Protein AF-A0A671Z2L4-F1 (afdb_monomer)

Secondary structure (DSSP, 8-state):
---------TTSSSSS----------------------------------PPP-PPPTTSHHHHHHHHHHHHHHHHHHHHSSTTS-----TTTTTTTTHHHHHHHHHSSPPTT--TT----SSHHHHHHHHHHHHHHHHHHHHHTT---TT--GGGGS-HHHHHHHHHHHHHHHHHH---S-STTTTTTS-HHHHHHHHHHHHHHHHHHHHHHHHHTSS-----S-------PPPSS----HHHHHHHHHHHHHHHHHHHHHHTS-TT-TT-SPPP-----SSGGGTTSHHHHHHHHHH-TTHHHHTGGGS-SS--SHHHHHHHHHHHHHHHHHTT--SS-B------SSS------B-

Structure (mmCIF, N/CA/C/O backbone):
data_AF-A0A671Z2L4-F1
#
_entry.id   AF-A0A671Z2L4-F1
#
loop_
_atom_site.group_PDB
_atom_site.id
_atom_site.type_symbol
_atom_site.label_atom_id
_atom_site.label_alt_id
_atom_site.label_comp_id
_atom_site.label_asym_id
_atom_site.label_entity_id
_atom_site.label_seq_id
_atom_site.pdbx_PDB_ins_code
_atom_site.Cartn_x
_atom_site.Cartn_y
_atom_site.Cartn_z
_atom_site.occupancy
_atom_site.B_iso_or_equiv
_atom_site.auth_seq_id
_atom_site.auth_comp_id
_atom_site.auth_asym_id
_atom_site.auth_atom_id
_atom_site.pdbx_PDB_model_num
ATOM 1 N N . MET A 1 1 ? 68.513 -7.793 0.081 1.00 31.33 1 MET A N 1
ATOM 2 C CA . MET A 1 1 ? 68.216 -6.345 0.095 1.00 31.33 1 MET A CA 1
ATOM 3 C C . MET A 1 1 ? 67.428 -6.060 -1.171 1.00 31.33 1 MET A C 1
ATOM 5 O O . MET A 1 1 ? 68.006 -6.210 -2.232 1.00 31.33 1 MET A O 1
ATOM 9 N N . SER A 1 2 ? 66.136 -5.767 -1.190 1.00 30.59 2 SER A N 1
ATOM 10 C CA . SER A 1 2 ? 65.113 -5.618 -0.155 1.00 30.59 2 SER A CA 1
ATOM 11 C C . SER A 1 2 ? 63.755 -5.794 -0.850 1.00 30.59 2 SER A C 1
ATOM 13 O O . SER A 1 2 ? 63.627 -5.443 -2.023 1.00 30.59 2 SER A O 1
ATOM 15 N N . ASP A 1 3 ? 62.787 -6.346 -0.124 1.00 28.98 3 ASP A N 1
ATOM 16 C CA . ASP A 1 3 ? 61.378 -6.487 -0.498 1.00 28.98 3 ASP A CA 1
ATOM 17 C C . ASP A 1 3 ? 60.675 -5.151 -0.773 1.00 28.98 3 ASP A C 1
ATOM 19 O O . ASP A 1 3 ? 61.044 -4.129 -0.195 1.00 28.98 3 ASP A O 1
ATOM 23 N N . CYS A 1 4 ? 59.592 -5.207 -1.561 1.00 27.16 4 CYS A N 1
ATOM 24 C CA . CYS A 1 4 ? 58.337 -4.506 -1.260 1.00 27.16 4 CYS A CA 1
ATOM 25 C C . CYS A 1 4 ? 57.154 -5.103 -2.051 1.00 27.16 4 CYS A C 1
ATOM 27 O O . CYS A 1 4 ? 57.130 -5.104 -3.280 1.00 27.16 4 CYS A O 1
ATOM 29 N N . HIS A 1 5 ? 56.170 -5.592 -1.293 1.00 28.03 5 HIS A N 1
ATOM 30 C CA . HIS A 1 5 ? 54.834 -6.039 -1.689 1.00 28.03 5 HIS A CA 1
ATOM 31 C C . HIS A 1 5 ? 53.880 -4.877 -2.028 1.00 28.03 5 HIS A C 1
ATOM 33 O O . HIS A 1 5 ? 53.894 -3.853 -1.351 1.00 28.03 5 HIS A O 1
ATOM 39 N N . LEU A 1 6 ? 52.957 -5.116 -2.968 1.00 31.84 6 LEU A N 1
ATOM 40 C CA . LEU A 1 6 ? 51.579 -4.588 -3.030 1.00 31.84 6 LEU A CA 1
ATOM 41 C C . LEU A 1 6 ? 50.857 -5.423 -4.111 1.00 31.84 6 LEU A C 1
ATOM 43 O O . LEU A 1 6 ? 51.401 -5.579 -5.195 1.00 31.84 6 LEU A O 1
ATOM 47 N N . GLY A 1 7 ? 49.693 -6.044 -3.968 1.00 28.06 7 GLY A N 1
ATOM 48 C CA . GLY A 1 7 ? 48.635 -6.043 -2.966 1.00 28.06 7 GLY A CA 1
ATOM 49 C C . GLY A 1 7 ? 47.389 -6.512 -3.728 1.00 28.06 7 GLY A C 1
ATOM 50 O O . GLY A 1 7 ? 46.796 -5.732 -4.464 1.00 28.06 7 GLY A O 1
ATOM 51 N N . ALA A 1 8 ? 47.084 -7.810 -3.652 1.00 28.00 8 ALA A N 1
ATOM 52 C CA . ALA A 1 8 ? 45.989 -8.452 -4.376 1.00 28.00 8 ALA A CA 1
ATOM 53 C C . ALA A 1 8 ? 44.625 -7.955 -3.865 1.00 28.00 8 ALA A C 1
ATOM 55 O O . ALA A 1 8 ? 44.362 -7.952 -2.662 1.00 28.00 8 ALA A O 1
ATOM 56 N N . THR A 1 9 ? 43.764 -7.519 -4.780 1.00 32.69 9 THR A N 1
ATOM 57 C CA . THR A 1 9 ? 42.420 -7.001 -4.506 1.00 32.69 9 THR A CA 1
ATOM 58 C C . THR A 1 9 ? 41.431 -8.138 -4.231 1.00 32.69 9 THR A C 1
ATOM 60 O O . THR A 1 9 ? 41.331 -9.108 -4.978 1.00 32.69 9 THR A O 1
ATOM 63 N N . ALA A 1 10 ? 40.671 -7.993 -3.145 1.00 32.94 10 ALA A N 1
ATOM 64 C CA . ALA A 1 10 ? 39.743 -8.964 -2.563 1.00 32.94 10 ALA A CA 1
ATOM 65 C C . ALA A 1 10 ? 38.437 -9.180 -3.365 1.00 32.94 10 ALA A C 1
ATOM 67 O O . ALA A 1 10 ? 37.343 -9.047 -2.821 1.00 32.94 10 ALA A O 1
ATOM 68 N N . VAL A 1 11 ? 38.538 -9.518 -4.655 1.00 31.42 11 VAL A N 1
ATOM 69 C CA . VAL A 1 11 ? 37.375 -9.818 -5.522 1.00 31.42 11 VAL A CA 1
ATOM 70 C C . VAL A 1 11 ? 37.462 -11.206 -6.186 1.00 31.42 11 VAL A C 1
ATOM 72 O O . VAL A 1 11 ? 36.463 -11.703 -6.691 1.00 31.42 11 VAL A O 1
ATOM 75 N N . GLU A 1 12 ? 38.588 -11.922 -6.082 1.00 34.03 12 GLU A N 1
ATOM 76 C CA . GLU A 1 12 ? 38.729 -13.278 -6.655 1.00 34.03 12 GLU A CA 1
ATOM 77 C C . GLU A 1 12 ? 38.520 -14.441 -5.660 1.00 34.03 12 GLU A C 1
ATOM 79 O O . GLU A 1 12 ? 38.497 -15.601 -6.063 1.00 34.03 12 GLU A O 1
ATOM 84 N N . ALA A 1 13 ? 38.287 -14.177 -4.368 1.00 31.67 13 ALA A N 1
ATOM 85 C CA . ALA A 1 13 ? 38.241 -15.228 -3.337 1.00 31.67 13 ALA A CA 1
ATOM 86 C C . ALA A 1 13 ? 36.842 -15.802 -3.003 1.00 31.67 13 ALA A C 1
ATOM 88 O O . ALA A 1 13 ? 36.737 -16.638 -2.111 1.00 31.67 13 ALA A O 1
ATOM 89 N N . ILE A 1 14 ? 35.762 -15.405 -3.691 1.00 31.61 14 ILE A N 1
ATOM 90 C CA . ILE A 1 14 ? 34.392 -15.900 -3.391 1.00 31.61 14 ILE A CA 1
ATOM 91 C C . ILE A 1 14 ? 33.832 -16.833 -4.490 1.00 31.61 14 ILE A C 1
ATOM 93 O O . ILE A 1 14 ? 32.783 -17.446 -4.318 1.00 31.61 14 ILE A O 1
ATOM 97 N N . LEU A 1 15 ? 34.570 -17.068 -5.582 1.00 30.08 15 LEU A N 1
ATOM 98 C CA . LEU A 1 15 ? 34.121 -17.911 -6.706 1.00 30.08 15 LEU A CA 1
ATOM 99 C C . LEU A 1 15 ? 34.769 -19.309 -6.792 1.00 30.08 15 LEU A C 1
ATOM 101 O O . LEU A 1 15 ? 34.686 -19.948 -7.837 1.00 30.08 15 LEU A O 1
ATOM 105 N N . GLN A 1 16 ? 35.362 -19.836 -5.711 1.00 31.00 16 GLN A N 1
ATOM 106 C CA . GLN A 1 16 ? 35.949 -21.196 -5.706 1.00 31.00 16 GLN A CA 1
ATOM 107 C C . GLN A 1 16 ? 35.362 -22.196 -4.689 1.00 31.00 16 GLN A C 1
ATOM 109 O O . GLN A 1 16 ? 35.900 -23.290 -4.536 1.00 31.00 16 GLN A O 1
ATOM 114 N N . HIS A 1 17 ? 34.219 -21.911 -4.054 1.00 30.41 17 HIS A N 1
ATOM 115 C CA . HIS A 1 17 ? 33.599 -22.846 -3.095 1.00 30.41 17 HIS A CA 1
ATOM 116 C C . HIS A 1 17 ? 32.201 -23.359 -3.452 1.00 30.41 17 HIS A C 1
ATOM 118 O O . HIS A 1 17 ? 31.380 -23.583 -2.572 1.00 30.41 17 HIS A O 1
ATOM 124 N N . TYR A 1 18 ? 31.961 -23.674 -4.726 1.00 24.80 18 TYR A N 1
ATOM 125 C CA . TYR A 1 18 ? 30.878 -24.596 -5.088 1.00 24.80 18 TYR A CA 1
ATOM 126 C C . TYR A 1 18 ? 31.358 -25.604 -6.131 1.00 24.80 18 TYR A C 1
ATOM 128 O O . TYR A 1 18 ? 31.148 -25.455 -7.332 1.00 24.80 18 TYR A O 1
ATOM 136 N N . GLN A 1 19 ? 32.041 -26.643 -5.646 1.00 27.52 19 GLN A N 1
ATOM 137 C CA . GLN A 1 19 ? 32.229 -27.873 -6.404 1.00 27.52 19 GLN A CA 1
ATOM 138 C C . GLN A 1 19 ? 30.885 -28.605 -6.523 1.00 27.52 19 GLN A C 1
ATOM 140 O O . GLN A 1 19 ? 30.187 -28.856 -5.543 1.00 27.52 19 GLN A O 1
ATOM 145 N N . THR A 1 20 ? 30.552 -28.940 -7.763 1.00 29.97 20 THR A N 1
ATOM 146 C CA . THR A 1 20 ? 29.518 -29.884 -8.198 1.00 29.97 20 THR A CA 1
ATOM 147 C C . THR A 1 20 ? 29.627 -31.252 -7.516 1.00 29.97 20 THR A C 1
ATOM 149 O O . THR A 1 20 ? 30.739 -31.777 -7.430 1.00 29.97 20 THR A O 1
ATOM 152 N N . PRO A 1 21 ? 28.502 -31.933 -7.241 1.00 26.84 21 PRO A N 1
ATOM 153 C CA . PRO A 1 21 ? 28.466 -33.390 -7.262 1.00 26.84 21 PRO A CA 1
ATOM 154 C C . PRO A 1 21 ? 27.647 -33.905 -8.458 1.00 26.84 21 PRO A C 1
ATOM 156 O O . PRO A 1 21 ? 26.491 -33.534 -8.654 1.00 26.84 21 PRO A O 1
ATOM 159 N N . SER A 1 22 ? 28.267 -34.777 -9.255 1.00 26.50 22 SER A N 1
ATOM 160 C CA . SER A 1 22 ? 27.607 -35.656 -10.234 1.00 26.50 22 SER A CA 1
ATOM 161 C C . SER A 1 22 ? 27.234 -37.013 -9.587 1.00 26.50 22 SER A C 1
ATOM 163 O O . SER A 1 22 ? 27.642 -37.265 -8.453 1.00 26.50 22 SER A O 1
ATOM 165 N N . PRO A 1 23 ? 26.418 -37.861 -10.249 1.00 34.16 23 PRO A N 1
ATOM 166 C CA . PRO A 1 23 ? 25.414 -38.704 -9.593 1.00 34.16 23 PRO A CA 1
ATOM 167 C C . PRO A 1 23 ? 25.823 -40.171 -9.353 1.00 34.16 23 PRO A C 1
ATOM 169 O O . PRO A 1 23 ? 26.796 -40.657 -9.921 1.00 34.16 23 PRO A O 1
ATOM 172 N N . ALA A 1 24 ? 24.939 -40.861 -8.612 1.00 24.17 24 ALA A N 1
ATOM 173 C CA . ALA A 1 24 ? 24.612 -42.300 -8.614 1.00 24.17 24 ALA A CA 1
ATOM 174 C C . ALA A 1 24 ? 24.946 -43.084 -7.330 1.00 24.17 24 ALA A C 1
ATOM 176 O O . ALA A 1 24 ? 26.109 -43.295 -6.998 1.00 24.17 24 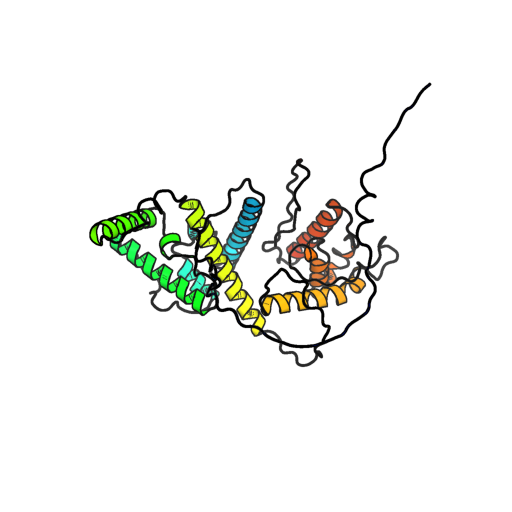ALA A O 1
ATOM 177 N N . SER A 1 25 ? 23.903 -43.622 -6.678 1.00 26.84 25 SER A N 1
ATOM 178 C CA . SER A 1 25 ? 23.610 -45.074 -6.564 1.00 26.84 25 SER A CA 1
ATOM 179 C C . SER A 1 25 ? 22.718 -45.361 -5.340 1.00 26.84 25 SER A C 1
ATOM 181 O O . SER A 1 25 ? 23.105 -45.080 -4.211 1.00 26.84 25 SER A O 1
ATOM 183 N N . GLY A 1 26 ? 21.532 -45.943 -5.550 1.00 22.02 26 GLY A N 1
ATOM 184 C CA . GLY A 1 26 ? 20.905 -46.845 -4.562 1.00 22.02 26 GLY A CA 1
ATOM 185 C C . GLY A 1 26 ? 21.264 -48.301 -4.909 1.00 22.02 26 GLY A C 1
ATOM 186 O O . GLY A 1 26 ? 22.108 -48.488 -5.788 1.00 22.02 26 GLY A O 1
ATOM 187 N N . PRO A 1 27 ? 20.587 -49.341 -4.377 1.00 38.06 27 PRO A N 1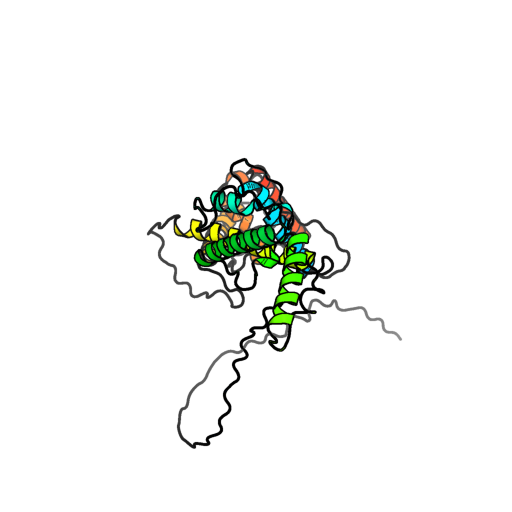
ATOM 188 C CA . PRO A 1 27 ? 19.664 -49.431 -3.231 1.00 38.06 27 PRO A CA 1
ATOM 189 C C . PRO A 1 27 ? 20.123 -50.506 -2.200 1.00 38.06 27 PRO A C 1
ATOM 191 O O . PRO A 1 27 ? 21.098 -51.195 -2.454 1.00 38.06 27 PRO A O 1
ATOM 194 N N . THR A 1 28 ? 19.404 -50.697 -1.078 1.00 24.84 28 THR A N 1
ATOM 195 C CA . THR A 1 28 ? 18.975 -52.028 -0.556 1.00 24.84 28 THR A CA 1
ATOM 196 C C . THR A 1 28 ? 18.184 -51.909 0.750 1.00 24.84 28 THR A C 1
ATOM 198 O O . THR A 1 28 ? 18.510 -51.137 1.645 1.00 24.84 28 THR A O 1
ATOM 201 N N . SER A 1 29 ? 17.139 -52.723 0.827 1.00 25.39 29 SER A N 1
ATOM 202 C CA . SER A 1 29 ? 16.155 -52.909 1.892 1.00 25.39 29 SER A CA 1
ATOM 203 C C . SER A 1 29 ? 16.461 -54.129 2.770 1.00 25.39 29 SER A C 1
ATOM 205 O O . SER A 1 29 ? 16.758 -55.175 2.201 1.00 25.39 29 SER A O 1
ATOM 207 N N . SER A 1 30 ? 16.232 -54.044 4.091 1.00 25.08 30 SER A N 1
ATOM 208 C CA . SER A 1 30 ? 15.600 -55.111 4.906 1.00 25.08 30 SER A CA 1
ATOM 209 C C . SER A 1 30 ? 15.395 -54.721 6.389 1.00 25.08 30 SER A C 1
ATOM 211 O O . SER A 1 30 ? 16.320 -54.271 7.055 1.00 25.08 30 SER A O 1
ATOM 213 N N . THR A 1 31 ? 14.157 -54.943 6.854 1.00 25.16 31 THR A N 1
ATOM 214 C CA . THR A 1 31 ? 13.607 -55.281 8.200 1.00 25.16 31 THR A CA 1
ATOM 215 C C . THR A 1 31 ? 14.583 -55.927 9.215 1.00 25.16 31 THR A C 1
ATOM 217 O O . THR A 1 31 ? 15.500 -56.604 8.779 1.00 25.16 31 THR A O 1
ATOM 220 N N . SER A 1 32 ? 14.470 -55.853 10.558 1.00 24.88 32 SER A N 1
ATOM 221 C CA . SER A 1 32 ? 13.314 -55.929 11.485 1.00 24.88 32 SER A CA 1
ATOM 222 C C . SER A 1 32 ? 13.686 -55.582 12.954 1.00 24.88 32 SER A C 1
ATOM 224 O O . SER A 1 32 ? 14.780 -55.913 13.397 1.00 24.88 32 SER A O 1
ATOM 226 N N . SER A 1 33 ? 12.697 -55.048 13.693 1.00 25.47 33 SER A N 1
ATOM 227 C CA . SER A 1 33 ? 12.362 -55.176 15.141 1.00 25.47 33 SER A CA 1
ATOM 228 C C . SER A 1 33 ? 13.408 -54.991 16.258 1.00 25.47 33 SER A C 1
ATOM 230 O O . SER A 1 33 ? 14.273 -55.843 16.422 1.00 25.47 33 SER A O 1
ATOM 232 N N . THR A 1 34 ? 13.144 -54.086 17.214 1.00 24.50 34 THR A N 1
ATOM 233 C CA . THR A 1 34 ? 12.660 -54.444 18.575 1.00 24.50 34 THR A CA 1
ATOM 234 C C . THR A 1 34 ? 12.075 -53.217 19.289 1.00 24.50 34 THR A C 1
ATOM 236 O O . THR A 1 34 ? 12.538 -52.097 19.101 1.00 24.50 34 THR A O 1
ATOM 239 N N . PHE A 1 35 ? 11.001 -53.446 20.042 1.00 25.44 35 PHE A N 1
ATOM 240 C CA . PHE A 1 35 ? 10.264 -52.469 20.837 1.00 25.44 35 PHE A CA 1
ATOM 241 C C . PHE A 1 35 ? 11.086 -51.993 22.037 1.00 25.44 35 PHE A C 1
ATOM 243 O O . PHE A 1 35 ? 11.590 -52.837 22.765 1.00 25.44 35 PHE A O 1
ATOM 250 N N . ASP A 1 36 ? 11.087 -50.686 22.303 1.00 25.42 36 ASP A N 1
ATOM 251 C CA . ASP A 1 36 ? 11.202 -50.165 23.666 1.00 25.42 36 ASP A CA 1
ATOM 252 C C . ASP A 1 36 ? 10.312 -48.927 23.829 1.00 25.42 36 ASP A C 1
ATOM 254 O O . ASP A 1 36 ? 10.425 -47.922 23.125 1.00 25.42 36 ASP A O 1
ATOM 258 N N . HIS A 1 37 ? 9.362 -49.051 24.752 1.00 29.84 37 HIS A N 1
ATOM 259 C CA . HIS A 1 37 ? 8.452 -48.003 25.181 1.00 29.84 37 HIS A CA 1
ATOM 260 C C . HIS A 1 37 ? 9.214 -46.993 26.039 1.00 29.84 37 HIS A C 1
ATOM 262 O O . HIS A 1 37 ? 9.571 -47.306 27.167 1.00 29.84 37 HIS A O 1
ATOM 268 N N . ASN A 1 38 ? 9.361 -45.757 25.564 1.00 28.31 38 ASN A N 1
ATOM 269 C CA . ASN A 1 38 ? 9.493 -44.604 26.448 1.00 28.31 38 ASN A CA 1
ATOM 270 C C . ASN A 1 38 ? 8.714 -43.422 25.866 1.00 28.31 38 ASN A C 1
ATOM 272 O O . ASN A 1 38 ? 9.046 -42.867 24.822 1.00 28.31 38 ASN A O 1
ATOM 276 N N . ASN A 1 39 ? 7.624 -43.087 26.558 1.00 34.25 39 ASN A N 1
ATOM 277 C CA . ASN A 1 39 ? 6.787 -41.921 26.316 1.00 34.25 39 ASN A CA 1
ATOM 278 C C . ASN A 1 39 ? 7.617 -40.640 26.459 1.00 34.25 39 ASN A C 1
ATOM 280 O O . ASN A 1 39 ? 7.877 -40.191 27.572 1.00 34.25 39 ASN A O 1
ATOM 284 N N . ILE A 1 40 ? 7.965 -40.019 25.336 1.00 29.14 40 ILE A N 1
ATOM 285 C CA . ILE A 1 40 ? 8.323 -38.603 25.276 1.00 29.14 40 ILE A CA 1
ATOM 286 C C . ILE A 1 40 ? 7.453 -38.001 24.180 1.00 29.14 40 ILE A C 1
ATOM 288 O O . ILE A 1 40 ? 7.720 -38.142 22.989 1.00 29.14 40 ILE A O 1
ATOM 292 N N . SER A 1 41 ? 6.349 -37.387 24.604 1.00 27.02 41 SER A N 1
ATOM 293 C CA . SER A 1 41 ? 5.522 -36.556 23.735 1.00 27.02 41 SER A CA 1
ATOM 294 C C . SER A 1 41 ? 6.399 -35.427 23.182 1.00 27.02 41 SER A C 1
ATOM 296 O O . SER A 1 41 ? 7.010 -34.713 23.984 1.00 27.02 41 SER A O 1
ATOM 298 N N . PRO A 1 42 ? 6.512 -35.242 21.854 1.00 27.66 42 PRO A N 1
ATOM 299 C CA . PRO A 1 42 ? 7.206 -34.089 21.317 1.00 27.66 42 PRO A CA 1
ATOM 300 C C . PRO A 1 42 ? 6.344 -32.872 21.634 1.00 27.66 42 PRO A C 1
ATOM 302 O O . PRO A 1 42 ? 5.239 -32.715 21.110 1.00 27.66 42 PRO A O 1
ATOM 305 N N . ASN A 1 43 ? 6.847 -32.039 22.541 1.00 26.72 43 ASN A N 1
ATOM 306 C CA . ASN A 1 43 ? 6.273 -30.747 22.855 1.00 26.72 43 ASN A CA 1
ATOM 307 C C . ASN A 1 43 ? 6.204 -29.957 21.540 1.00 26.72 43 ASN A C 1
ATOM 309 O O . ASN A 1 43 ? 7.214 -29.498 21.010 1.00 26.72 43 ASN A O 1
ATOM 313 N N . ARG A 1 44 ? 5.008 -29.887 20.949 1.00 28.38 44 ARG A N 1
ATOM 314 C CA . ARG A 1 44 ? 4.699 -28.931 19.892 1.00 28.38 44 ARG A CA 1
ATOM 315 C C . ARG A 1 44 ? 4.724 -27.569 20.565 1.00 28.38 44 ARG A C 1
ATOM 317 O O . ARG A 1 44 ? 3.705 -27.121 21.092 1.00 28.38 44 ARG A O 1
ATOM 324 N N . ASP A 1 45 ? 5.887 -26.933 20.543 1.00 27.95 45 ASP A N 1
ATOM 325 C CA . ASP A 1 45 ? 6.022 -25.512 20.821 1.00 27.95 45 ASP A CA 1
ATOM 326 C C . ASP A 1 45 ? 5.207 -24.761 19.769 1.00 27.95 45 ASP A C 1
ATOM 328 O O . ASP A 1 45 ? 5.648 -24.440 18.668 1.00 27.95 45 ASP A O 1
ATOM 332 N N . THR A 1 46 ? 3.941 -24.560 20.106 1.00 29.47 46 THR A N 1
ATOM 333 C CA . THR A 1 46 ? 3.052 -23.621 19.447 1.00 29.47 46 THR A CA 1
ATOM 334 C C . THR A 1 46 ? 3.487 -22.260 19.980 1.00 29.47 46 THR A C 1
ATOM 336 O O . THR A 1 46 ? 3.345 -22.037 21.187 1.00 29.47 46 THR A O 1
ATOM 339 N N . PRO A 1 47 ? 4.046 -21.343 19.170 1.00 31.98 47 PRO A N 1
ATOM 340 C CA . PRO A 1 47 ? 4.410 -20.029 19.666 1.00 31.98 47 PRO A CA 1
ATOM 341 C C . PRO A 1 47 ? 3.127 -19.207 19.809 1.00 31.98 47 PRO A C 1
ATOM 343 O O . PRO A 1 47 ? 2.804 -18.354 18.995 1.00 31.98 47 PRO A O 1
ATOM 346 N N . THR A 1 48 ? 2.383 -19.458 20.882 1.00 29.80 48 THR A N 1
ATOM 347 C CA . THR A 1 48 ? 1.263 -18.622 21.336 1.00 29.80 48 THR A CA 1
ATOM 348 C C . THR A 1 48 ? 1.781 -17.447 22.174 1.00 29.80 48 THR A C 1
ATOM 350 O O . THR A 1 48 ? 1.142 -17.009 23.123 1.00 29.80 48 THR A O 1
ATOM 353 N N . ASN A 1 49 ? 2.965 -16.931 21.837 1.00 33.88 49 ASN A N 1
ATOM 354 C CA . ASN A 1 49 ? 3.444 -15.649 22.330 1.00 33.88 49 ASN A CA 1
ATOM 355 C C . ASN A 1 49 ? 3.011 -14.591 21.314 1.00 33.88 49 ASN A C 1
ATOM 357 O O . ASN A 1 49 ? 3.804 -14.167 20.480 1.00 33.88 49 ASN A O 1
ATOM 361 N N . THR A 1 50 ? 1.744 -14.171 21.353 1.00 47.88 50 THR A N 1
ATOM 362 C CA . THR A 1 50 ? 1.339 -12.914 20.707 1.00 47.88 50 THR A CA 1
ATOM 363 C C . THR A 1 50 ? 2.043 -11.776 21.438 1.00 47.88 50 THR A C 1
ATOM 365 O O . THR A 1 50 ? 1.546 -11.274 22.449 1.00 47.88 50 THR A O 1
ATOM 368 N N . SER A 1 51 ? 3.243 -11.424 20.979 1.00 68.81 51 SER A N 1
ATOM 369 C CA . SER A 1 51 ? 3.934 -10.202 21.377 1.00 68.81 51 SER A CA 1
ATOM 370 C C . SER A 1 51 ? 3.027 -9.004 21.099 1.00 68.81 51 SER A C 1
ATOM 372 O O . SER A 1 51 ? 2.313 -8.981 20.094 1.00 68.81 51 SER A O 1
ATOM 374 N N . ILE A 1 52 ? 3.025 -8.019 22.000 1.00 78.25 52 ILE A N 1
ATOM 375 C CA . ILE A 1 52 ? 2.312 -6.754 21.780 1.00 78.25 52 ILE A CA 1
ATOM 376 C C . ILE A 1 52 ? 2.829 -6.151 20.467 1.00 78.25 52 ILE A C 1
ATOM 378 O O . ILE A 1 52 ? 4.049 -6.097 20.297 1.00 78.25 52 ILE A O 1
ATOM 382 N N . PRO A 1 53 ? 1.948 -5.711 19.549 1.00 84.75 53 PRO A N 1
ATOM 383 C CA . PRO A 1 53 ? 2.383 -5.016 18.346 1.00 84.75 53 PRO A CA 1
ATOM 384 C C . PRO A 1 53 ? 3.232 -3.801 18.723 1.00 84.75 53 PRO A C 1
ATOM 386 O O . PRO A 1 53 ? 2.815 -2.992 19.550 1.00 84.75 53 PRO A O 1
ATOM 389 N N . GLN A 1 54 ? 4.415 -3.673 18.132 1.00 87.00 54 GLN A N 1
ATOM 390 C CA . GLN A 1 54 ? 5.318 -2.559 18.387 1.00 87.00 54 GLN A CA 1
ATOM 391 C C . GLN A 1 54 ? 5.875 -2.060 17.058 1.00 87.00 54 GLN A C 1
ATOM 393 O O . GLN A 1 54 ? 6.431 -2.837 16.287 1.00 87.00 54 GLN A O 1
ATOM 398 N N . PHE A 1 55 ? 5.714 -0.765 16.801 1.00 86.19 55 PHE A N 1
ATOM 399 C CA . PHE A 1 55 ? 6.291 -0.110 15.640 1.00 86.19 55 PHE A CA 1
ATOM 400 C C . PHE A 1 55 ? 7.809 0.023 15.840 1.00 86.19 55 PHE A C 1
ATOM 402 O O . PHE A 1 55 ? 8.224 0.561 16.880 1.00 86.19 55 PHE A O 1
ATOM 409 N N . PRO A 1 56 ? 8.641 -0.447 14.893 1.00 86.81 56 PRO A N 1
ATOM 410 C CA . PRO A 1 56 ? 10.091 -0.437 15.055 1.00 86.81 56 PRO A CA 1
ATOM 411 C C . PRO A 1 56 ? 10.667 0.981 15.182 1.00 86.81 56 PRO A C 1
ATOM 413 O O . PRO A 1 56 ? 10.133 1.953 14.643 1.00 86.81 56 PRO A O 1
ATOM 416 N N . ALA A 1 57 ? 11.784 1.104 15.901 1.00 81.94 57 ALA A N 1
ATOM 417 C CA . ALA A 1 57 ? 12.449 2.387 16.113 1.00 81.94 57 ALA A CA 1
ATOM 418 C C . ALA A 1 57 ? 13.005 2.956 14.797 1.00 81.94 57 ALA A C 1
ATOM 420 O O . ALA A 1 57 ? 13.634 2.249 14.017 1.00 81.94 57 ALA A O 1
ATOM 421 N N . THR A 1 58 ? 12.838 4.261 14.571 1.00 76.19 58 THR A N 1
ATOM 422 C CA . THR A 1 58 ? 13.153 4.931 13.292 1.00 76.19 58 THR A CA 1
ATOM 423 C C . THR A 1 58 ? 14.631 4.910 12.890 1.00 76.19 58 THR A C 1
ATOM 425 O O . THR A 1 58 ? 14.961 5.290 11.771 1.00 76.19 58 THR A O 1
ATOM 428 N N . ASN A 1 59 ? 15.529 4.530 13.799 1.00 78.12 59 ASN A N 1
ATOM 429 C CA . ASN A 1 59 ? 16.970 4.447 13.572 1.00 78.12 59 ASN A CA 1
ATOM 430 C C . ASN A 1 59 ? 17.454 3.046 13.157 1.00 78.12 59 ASN A C 1
ATOM 432 O O . ASN A 1 59 ? 18.644 2.893 12.891 1.00 78.12 59 ASN A O 1
ATOM 436 N N . SER A 1 60 ? 16.579 2.036 13.112 1.00 85.00 60 SER A N 1
ATOM 437 C CA . SER A 1 60 ? 16.915 0.714 12.575 1.00 85.00 60 SER A CA 1
ATOM 438 C C . SER A 1 60 ? 16.561 0.610 11.087 1.00 85.00 60 SER A C 1
ATOM 440 O O . SER A 1 60 ? 15.678 1.315 10.595 1.00 85.00 60 SER A O 1
ATOM 442 N N . GLU A 1 61 ? 17.224 -0.295 10.358 1.00 78.50 61 GLU A N 1
ATOM 443 C CA . GLU A 1 61 ? 16.868 -0.601 8.959 1.00 78.50 61 GLU A CA 1
ATOM 444 C C . GLU A 1 61 ? 15.403 -1.042 8.834 1.00 78.50 61 GLU A C 1
ATOM 446 O O . GLU A 1 61 ? 14.687 -0.619 7.926 1.00 78.50 61 GLU A O 1
ATOM 451 N N . GLU A 1 62 ? 14.943 -1.839 9.800 1.00 83.06 62 GLU A N 1
ATOM 452 C CA . GLU A 1 62 ? 13.551 -2.254 9.920 1.00 83.06 62 GLU A CA 1
ATOM 453 C C . GLU A 1 62 ? 12.626 -1.040 10.105 1.00 83.06 62 GLU A C 1
ATOM 455 O O . GLU A 1 62 ? 11.649 -0.897 9.377 1.00 83.06 62 GLU A O 1
ATOM 460 N N . GLY A 1 63 ? 12.957 -0.097 10.989 1.00 84.00 63 GLY A N 1
ATOM 461 C CA . GLY A 1 63 ? 12.162 1.117 11.187 1.00 84.00 63 GLY A CA 1
ATOM 462 C C . GLY A 1 63 ? 12.056 1.992 9.945 1.00 84.00 63 GLY A C 1
ATOM 463 O O . GLY A 1 63 ? 10.983 2.527 9.672 1.00 84.00 63 GLY A O 1
ATOM 464 N N . ILE A 1 64 ? 13.123 2.099 9.148 1.00 83.06 64 ILE A N 1
ATOM 465 C CA . ILE A 1 64 ? 13.081 2.812 7.862 1.00 83.06 64 ILE A CA 1
ATOM 466 C C . ILE A 1 64 ? 12.096 2.131 6.906 1.00 83.06 64 ILE A C 1
ATOM 468 O O . ILE A 1 64 ? 11.290 2.811 6.267 1.00 83.06 64 ILE A O 1
ATOM 472 N N . TYR A 1 65 ? 12.129 0.799 6.823 1.00 83.75 65 TYR A N 1
ATOM 473 C CA . TYR A 1 65 ? 11.197 0.039 5.992 1.00 83.75 65 TYR A CA 1
ATOM 474 C C . TYR A 1 65 ? 9.741 0.250 6.432 1.00 83.75 65 TYR A C 1
ATOM 476 O O . TYR A 1 65 ? 8.918 0.665 5.617 1.00 83.75 65 TYR A O 1
ATOM 484 N N . TYR A 1 66 ? 9.430 0.050 7.716 1.00 87.31 66 TYR A N 1
ATOM 485 C CA . TYR A 1 66 ? 8.071 0.231 8.239 1.00 87.31 66 TYR A CA 1
ATOM 486 C C . TYR A 1 66 ? 7.579 1.673 8.084 1.00 87.31 66 TYR A C 1
ATOM 488 O O . TYR A 1 66 ? 6.405 1.893 7.795 1.00 87.31 66 TYR A O 1
ATOM 496 N N . GLN A 1 67 ? 8.466 2.665 8.204 1.00 88.12 67 GLN A N 1
ATOM 497 C CA . GLN A 1 67 ? 8.116 4.061 7.958 1.00 88.12 67 GLN A CA 1
ATOM 498 C C . GLN A 1 67 ? 7.756 4.315 6.489 1.00 88.12 67 GLN A C 1
ATOM 500 O O . GLN A 1 67 ? 6.796 5.034 6.219 1.00 88.12 67 GLN A O 1
ATOM 505 N N . ASN A 1 68 ? 8.487 3.726 5.539 1.00 85.19 68 ASN A N 1
ATOM 506 C CA . ASN A 1 68 ? 8.153 3.839 4.118 1.00 85.19 68 ASN A CA 1
ATOM 507 C C . ASN A 1 68 ? 6.817 3.154 3.803 1.00 85.19 68 ASN A C 1
ATOM 509 O O . ASN A 1 68 ? 5.996 3.729 3.093 1.00 85.19 68 ASN A O 1
ATOM 513 N N . VAL A 1 69 ? 6.577 1.971 4.380 1.00 88.50 69 VAL A N 1
ATOM 514 C CA . VAL A 1 69 ? 5.294 1.262 4.262 1.00 88.50 69 VAL A CA 1
ATOM 515 C C . VAL A 1 69 ? 4.156 2.111 4.822 1.00 88.50 69 VAL A C 1
ATOM 517 O O . VAL A 1 69 ? 3.136 2.280 4.160 1.00 88.50 69 VAL A O 1
ATOM 520 N N . LEU A 1 70 ? 4.338 2.696 6.008 1.00 89.31 70 LEU A N 1
ATOM 521 C CA . LEU A 1 70 ? 3.345 3.573 6.616 1.00 89.31 70 LEU A CA 1
ATOM 522 C C . LEU A 1 70 ? 3.033 4.775 5.716 1.00 89.31 70 LEU A C 1
ATOM 524 O O . LEU A 1 70 ? 1.865 5.044 5.465 1.00 89.31 70 LEU A O 1
ATOM 528 N N . LEU A 1 71 ? 4.050 5.452 5.177 1.00 88.19 71 LEU A N 1
ATOM 529 C CA . LEU A 1 71 ? 3.854 6.596 4.280 1.00 88.19 71 LEU A CA 1
ATOM 530 C C . LEU A 1 71 ? 3.115 6.214 2.990 1.00 88.19 71 LEU A C 1
ATOM 532 O O . LEU A 1 71 ? 2.257 6.970 2.532 1.00 88.19 71 LEU A O 1
ATOM 536 N N . ALA A 1 72 ? 3.433 5.055 2.406 1.00 87.38 72 ALA A N 1
ATOM 537 C CA . ALA A 1 72 ? 2.749 4.548 1.218 1.00 87.38 72 ALA A CA 1
ATOM 538 C C . ALA A 1 72 ? 1.272 4.254 1.519 1.00 87.38 72 ALA A C 1
ATOM 540 O O . ALA A 1 72 ? 0.380 4.711 0.809 1.00 87.38 72 ALA A O 1
ATOM 541 N N . VAL A 1 73 ? 1.000 3.570 2.631 1.00 89.12 73 VAL A N 1
ATOM 542 C CA . VAL A 1 73 ? -0.361 3.274 3.089 1.00 89.12 73 VAL A CA 1
ATOM 543 C C . VAL A 1 73 ? -1.137 4.561 3.386 1.00 89.12 73 VAL A C 1
ATOM 545 O O . VAL A 1 73 ? -2.268 4.718 2.926 1.00 89.12 73 VAL A O 1
ATOM 548 N N . GLU A 1 74 ? -0.536 5.511 4.104 1.00 88.75 74 GLU A N 1
ATOM 549 C CA . GLU A 1 74 ? -1.146 6.809 4.400 1.00 88.75 74 GLU A CA 1
ATOM 550 C C . GLU A 1 74 ? -1.543 7.549 3.127 1.00 88.75 74 GLU A C 1
ATOM 552 O O . GLU A 1 74 ? -2.671 8.033 3.001 1.00 88.75 74 GLU A O 1
ATOM 557 N N . ARG A 1 75 ? -0.642 7.592 2.147 1.00 86.88 75 ARG A N 1
ATOM 558 C CA . ARG A 1 75 ? -0.898 8.233 0.863 1.00 86.88 75 ARG A CA 1
ATOM 559 C C . ARG A 1 75 ? -2.000 7.519 0.088 1.00 86.88 75 ARG A C 1
ATOM 561 O O . ARG A 1 75 ? -2.936 8.189 -0.347 1.00 86.88 75 ARG A O 1
ATOM 568 N N . TRP A 1 76 ? -1.954 6.193 -0.022 1.00 88.38 76 TRP A N 1
ATOM 569 C CA . TRP A 1 76 ? -2.964 5.417 -0.741 1.00 88.38 76 TRP A CA 1
ATOM 570 C C . TRP A 1 76 ? -4.373 5.662 -0.193 1.00 88.38 76 TRP A C 1
ATOM 572 O O . TRP A 1 76 ? -5.290 6.020 -0.936 1.00 88.38 76 TRP A O 1
ATOM 582 N N . PHE A 1 77 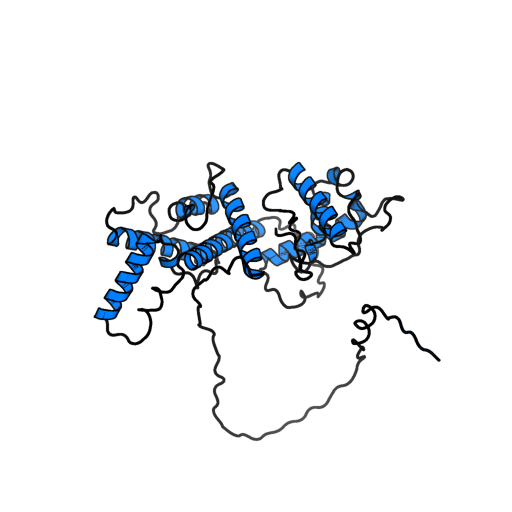? -4.554 5.539 1.124 1.00 88.62 77 PHE A N 1
ATOM 583 C CA . PHE A 1 77 ? -5.860 5.764 1.748 1.00 88.62 77 PHE A CA 1
ATOM 584 C C . PHE A 1 77 ? -6.268 7.237 1.725 1.00 88.62 77 PHE A C 1
ATOM 586 O O . PHE A 1 77 ? -7.456 7.521 1.587 1.00 88.62 77 PHE A O 1
ATOM 593 N N . SER A 1 78 ? -5.318 8.175 1.771 1.00 88.62 78 SER A N 1
ATOM 594 C CA . SER A 1 78 ? -5.636 9.594 1.584 1.00 88.62 78 SER A CA 1
ATOM 595 C C . SER A 1 78 ? -6.193 9.891 0.191 1.00 88.62 78 SER A C 1
ATOM 597 O O . SER A 1 78 ? -7.007 10.800 0.046 1.00 88.62 78 SER A O 1
ATOM 599 N N . LEU A 1 79 ? -5.759 9.150 -0.834 1.00 85.75 79 LEU A N 1
ATOM 600 C CA . LEU A 1 79 ? -6.199 9.320 -2.221 1.00 85.75 79 LEU A CA 1
ATOM 601 C C . LEU A 1 79 ? -7.507 8.575 -2.529 1.00 85.75 79 LEU A C 1
ATOM 603 O O . LEU A 1 79 ? -8.338 9.098 -3.269 1.00 85.75 79 LEU A O 1
ATOM 607 N N . PHE A 1 80 ? -7.678 7.362 -1.992 1.00 86.12 80 PHE A N 1
ATOM 608 C CA . PHE A 1 80 ? -8.734 6.430 -2.423 1.00 86.12 80 PHE A CA 1
ATOM 609 C C . PHE A 1 80 ? -9.671 5.956 -1.313 1.00 86.12 80 PHE A C 1
ATOM 611 O O . PHE A 1 80 ? -10.590 5.188 -1.582 1.00 86.12 80 PHE A O 1
ATOM 618 N N . GLY A 1 81 ? -9.435 6.354 -0.064 1.00 87.38 81 GLY A N 1
ATOM 619 C CA . GLY A 1 81 ? -10.221 5.893 1.078 1.00 87.38 81 GLY A CA 1
ATOM 620 C C . GLY A 1 81 ? -11.611 6.523 1.179 1.00 87.38 81 GLY A C 1
ATOM 621 O O . GLY A 1 81 ? -12.473 5.947 1.838 1.00 87.38 81 GLY A O 1
ATOM 622 N N . TRP A 1 82 ? -11.856 7.668 0.527 1.00 88.06 82 TRP A N 1
ATOM 623 C CA . TRP A 1 82 ? -13.103 8.429 0.657 1.00 88.06 82 TRP A CA 1
ATOM 624 C C . TRP A 1 82 ? -13.711 8.835 -0.690 1.00 88.06 82 TRP A C 1
ATOM 626 O O . TRP A 1 82 ? -12.987 9.194 -1.620 1.00 88.06 82 TRP A O 1
ATOM 636 N N . PRO A 1 83 ? -15.057 8.894 -0.781 1.00 79.50 83 PRO A N 1
ATOM 637 C CA . PRO A 1 83 ? -15.754 9.259 -2.014 1.00 79.50 83 PRO A CA 1
ATOM 638 C C . PRO A 1 83 ? -15.545 10.725 -2.413 1.00 79.50 83 PRO A C 1
ATOM 640 O O . PRO A 1 83 ? -15.669 11.064 -3.585 1.00 79.50 83 PRO A O 1
ATOM 643 N N . THR A 1 84 ? -15.238 11.602 -1.454 1.00 73.75 84 THR A N 1
ATOM 644 C CA . THR A 1 84 ? -15.055 13.046 -1.673 1.00 73.75 84 THR A CA 1
ATOM 645 C C . THR A 1 84 ? -13.644 13.423 -2.139 1.00 73.75 84 THR A C 1
ATOM 647 O O . THR A 1 84 ? -13.351 14.608 -2.275 1.00 73.75 84 THR A O 1
ATOM 650 N N . GLY A 1 85 ? -12.767 12.445 -2.387 1.00 68.31 85 GLY A N 1
ATOM 651 C CA . GLY A 1 85 ? -11.381 12.670 -2.799 1.00 68.31 85 GLY A CA 1
ATOM 652 C C . GLY A 1 85 ? -10.418 12.801 -1.616 1.00 68.31 85 GLY A C 1
ATOM 653 O O . GLY A 1 85 ? -10.568 12.103 -0.616 1.00 68.31 85 GLY A O 1
ATOM 654 N N . LEU A 1 86 ? -9.415 13.680 -1.754 1.00 74.19 86 LEU A N 1
ATOM 655 C CA . LEU A 1 86 ? -8.266 13.788 -0.846 1.00 74.19 86 LEU A CA 1
ATOM 656 C C . LEU A 1 86 ? -8.677 13.945 0.624 1.00 74.19 86 LEU A C 1
ATOM 658 O O . LEU A 1 86 ? -9.241 14.967 1.014 1.00 74.19 86 LEU A O 1
ATOM 662 N N . HIS A 1 87 ? -8.310 12.967 1.447 1.00 78.00 87 HIS A N 1
ATOM 663 C CA . HIS A 1 87 ? -8.527 12.992 2.888 1.00 78.00 87 HIS A CA 1
ATOM 664 C C . HIS A 1 87 ? -7.214 12.673 3.615 1.00 78.00 87 HIS A C 1
ATOM 666 O O . HIS A 1 87 ? -6.926 11.502 3.840 1.00 78.00 87 HIS A O 1
ATOM 672 N N . PRO A 1 88 ? -6.379 13.679 3.946 1.00 80.31 88 PRO A N 1
ATOM 673 C CA . PRO A 1 88 ? -5.056 13.440 4.519 1.00 80.31 88 PRO A CA 1
ATOM 674 C C . PRO A 1 88 ? -5.138 12.636 5.816 1.00 80.31 88 PRO A C 1
ATOM 676 O O . PRO A 1 88 ? -5.650 13.130 6.823 1.00 80.31 88 PRO A O 1
ATOM 679 N N . ILE A 1 89 ? -4.620 11.410 5.799 1.00 82.38 89 ILE A N 1
ATOM 680 C CA . ILE A 1 89 ? -4.542 10.575 6.993 1.00 82.38 89 ILE A CA 1
ATOM 681 C C . ILE A 1 89 ? -3.161 10.657 7.632 1.00 82.38 89 ILE A C 1
ATOM 683 O O . ILE A 1 89 ? -2.141 10.664 6.953 1.00 82.38 89 ILE A O 1
ATOM 687 N N . SER A 1 90 ? -3.156 10.714 8.958 1.00 80.31 90 SER A N 1
ATOM 688 C CA . SER A 1 90 ? -1.979 10.507 9.786 1.00 80.31 90 SER A CA 1
ATOM 689 C C . SER A 1 90 ? -2.335 9.456 10.823 1.00 80.31 90 SER A C 1
ATOM 691 O O . SER A 1 90 ? -3.282 9.623 11.598 1.00 80.31 90 SER A O 1
ATOM 693 N N . VAL A 1 91 ? -1.620 8.342 10.803 1.00 80.06 91 VAL A N 1
ATOM 694 C CA . VAL A 1 91 ? -1.760 7.260 11.769 1.00 80.06 91 VAL A CA 1
ATOM 695 C C . VAL A 1 91 ? -1.033 7.651 13.058 1.00 80.06 91 VAL A C 1
ATOM 697 O O . VAL A 1 91 ? 0.123 8.070 12.994 1.00 80.06 91 VAL A O 1
ATOM 700 N N . PRO A 1 92 ? -1.648 7.467 14.240 1.00 71.69 92 PRO A N 1
ATOM 701 C CA . PRO A 1 92 ? -2.975 6.883 14.502 1.00 71.69 92 PRO A CA 1
ATOM 702 C C . PRO A 1 92 ? -4.135 7.900 14.576 1.00 71.69 92 PRO A C 1
ATOM 704 O O . PRO A 1 92 ? -5.265 7.533 14.893 1.00 71.69 92 PRO A O 1
ATOM 707 N N . HIS A 1 93 ? -3.883 9.185 14.336 1.00 72.56 93 HIS A N 1
ATOM 708 C CA . HIS A 1 93 ? -4.786 10.279 14.701 1.00 72.56 93 HIS A CA 1
ATOM 709 C C . HIS A 1 93 ? -6.047 10.427 13.839 1.00 72.56 93 HIS A C 1
ATOM 711 O O . HIS A 1 93 ? -7.124 10.644 14.394 1.00 72.56 93 HIS A O 1
ATOM 717 N N . THR A 1 94 ? -5.957 10.272 12.516 1.00 71.88 94 THR A N 1
ATOM 718 C CA . THR A 1 94 ? -7.067 10.616 11.602 1.00 71.88 94 THR A CA 1
ATOM 719 C C . THR A 1 94 ? -8.130 9.517 11.463 1.00 71.88 94 THR A C 1
ATOM 721 O O . THR A 1 94 ? -9.270 9.800 11.102 1.00 71.88 94 THR A O 1
ATOM 724 N N . LEU A 1 95 ? -7.793 8.256 11.749 1.00 73.38 95 LEU A N 1
ATOM 725 C CA . LEU A 1 95 ? -8.605 7.095 11.339 1.00 73.38 95 LEU A CA 1
ATOM 726 C C . LEU A 1 95 ? -9.670 6.653 12.340 1.00 73.38 95 LEU A C 1
ATOM 728 O O . LEU A 1 95 ? -10.620 5.957 11.981 1.00 73.38 95 LEU A O 1
ATOM 732 N N . ARG A 1 96 ? -9.541 7.065 13.599 1.00 69.81 96 ARG A N 1
ATOM 733 C CA . ARG A 1 96 ? -10.301 6.486 14.718 1.00 69.81 96 ARG A CA 1
ATOM 734 C C . ARG A 1 96 ? -11.815 6.669 14.615 1.00 69.81 96 ARG A C 1
ATOM 736 O O . ARG A 1 96 ? -12.567 5.873 15.161 1.00 69.81 96 ARG A O 1
ATOM 743 N N . ARG A 1 97 ? -12.271 7.712 13.916 1.00 68.56 97 ARG A N 1
ATOM 744 C CA . ARG A 1 97 ? -13.704 8.026 13.751 1.00 68.56 97 ARG A CA 1
ATOM 745 C C . ARG A 1 97 ? -14.205 7.902 12.317 1.00 68.56 97 ARG A C 1
ATOM 747 O O . ARG A 1 97 ? -15.407 7.932 12.104 1.00 68.56 97 ARG A O 1
ATOM 754 N N . SER A 1 98 ? -13.300 7.760 11.357 1.00 78.94 98 SER A N 1
ATOM 755 C CA . SER A 1 98 ? -13.599 7.803 9.924 1.00 78.94 98 SER A CA 1
ATOM 756 C C . SER A 1 98 ? -13.417 6.445 9.236 1.00 78.94 98 SER A C 1
ATOM 758 O O . SER A 1 98 ? -13.763 6.304 8.064 1.00 78.94 98 SER A O 1
ATOM 760 N N . LEU A 1 99 ? -12.926 5.424 9.957 1.00 83.12 99 LEU A N 1
ATOM 761 C CA . LEU A 1 99 ? -12.706 4.084 9.407 1.00 83.12 99 LEU A CA 1
ATOM 762 C C . LEU A 1 99 ? -13.998 3.425 8.913 1.00 83.12 99 LEU A C 1
ATOM 764 O O . LEU A 1 99 ? -13.977 2.761 7.885 1.00 83.12 99 LEU A O 1
ATOM 768 N N . VAL A 1 100 ? -15.121 3.606 9.615 1.00 84.69 100 VAL A N 1
ATOM 769 C CA . VAL A 1 100 ? -16.410 3.018 9.209 1.00 84.69 100 VAL A CA 1
ATOM 770 C C . VAL A 1 100 ? -16.836 3.557 7.843 1.00 84.69 100 VAL A C 1
ATOM 772 O O . VAL A 1 100 ? -17.195 2.777 6.962 1.00 84.69 100 VAL A O 1
ATOM 775 N N . ASP A 1 101 ? -16.736 4.872 7.646 1.00 84.31 101 ASP A N 1
ATOM 776 C CA . ASP A 1 101 ? -17.093 5.527 6.385 1.00 84.31 101 ASP A CA 1
ATOM 777 C C . ASP A 1 101 ? -16.141 5.122 5.257 1.00 84.31 101 ASP A C 1
ATOM 779 O O . ASP A 1 101 ? -16.581 4.822 4.145 1.00 84.31 101 ASP A O 1
ATOM 783 N N . MET A 1 102 ? -14.842 5.033 5.562 1.00 88.00 102 MET A N 1
ATOM 784 C CA . MET A 1 102 ? -13.829 4.543 4.630 1.00 88.00 102 MET A CA 1
ATOM 785 C C . MET A 1 102 ? -14.109 3.092 4.211 1.00 88.00 102 MET A C 1
ATOM 787 O O . MET A 1 102 ? -14.109 2.769 3.026 1.00 88.00 102 MET A O 1
ATOM 791 N N . LEU A 1 103 ? -14.392 2.200 5.161 1.00 88.12 103 LEU A N 1
ATOM 792 C CA . LEU A 1 103 ? -14.707 0.799 4.877 1.00 88.12 103 LEU A CA 1
ATOM 793 C C . LEU A 1 103 ? -16.000 0.664 4.074 1.00 88.12 103 LEU A C 1
ATOM 795 O O . LEU A 1 103 ? -16.053 -0.143 3.145 1.00 88.12 103 LEU A O 1
ATOM 799 N N . HIS A 1 104 ? -17.019 1.464 4.385 1.00 87.00 104 HIS A N 1
ATOM 800 C CA . HIS A 1 104 ? -18.248 1.511 3.601 1.00 87.00 104 HIS A CA 1
ATOM 801 C C . HIS A 1 104 ? -17.966 1.936 2.153 1.00 87.00 104 HIS A C 1
ATOM 803 O O . HIS A 1 104 ? -18.444 1.290 1.223 1.00 87.00 104 HIS A O 1
ATOM 809 N N . HIS A 1 105 ? -17.133 2.962 1.950 1.00 87.69 105 HIS A N 1
ATOM 810 C CA . HIS A 1 105 ? -16.713 3.402 0.620 1.00 87.69 105 HIS A CA 1
ATOM 811 C C . HIS A 1 105 ? -15.938 2.318 -0.143 1.00 87.69 105 HIS A C 1
ATOM 813 O O . HIS A 1 105 ? -16.267 2.012 -1.286 1.00 87.69 105 HIS A O 1
ATOM 819 N N . LEU A 1 106 ? -14.935 1.711 0.494 1.00 86.69 106 LEU A N 1
ATOM 820 C CA . LEU A 1 106 ? -14.038 0.751 -0.150 1.00 86.69 106 LEU A CA 1
ATOM 821 C C . LEU A 1 106 ? -14.701 -0.594 -0.451 1.00 86.69 106 LEU A C 1
ATOM 823 O O . LEU A 1 106 ? -14.342 -1.247 -1.430 1.00 86.69 106 LEU A O 1
ATOM 827 N N . THR A 1 107 ? -15.633 -1.030 0.398 1.00 83.56 107 THR A N 1
ATOM 828 C CA . THR A 1 107 ? -16.271 -2.349 0.269 1.00 83.56 107 THR A CA 1
ATOM 829 C C . THR A 1 107 ? -17.660 -2.292 -0.359 1.00 83.56 107 THR A C 1
ATOM 831 O O . THR A 1 107 ? -18.173 -3.331 -0.775 1.00 83.56 107 THR A O 1
ATOM 834 N N . GLY A 1 108 ? -18.295 -1.114 -0.393 1.00 82.69 108 GLY A N 1
ATOM 835 C CA . GLY A 1 108 ? -19.701 -0.952 -0.774 1.00 82.69 108 GLY A CA 1
ATOM 836 C C . GLY A 1 108 ? -20.682 -1.665 0.165 1.00 82.69 108 GLY A C 1
ATOM 837 O O . GLY A 1 108 ? -21.849 -1.835 -0.184 1.00 82.69 108 GLY A O 1
ATOM 838 N N . LYS A 1 109 ? -20.218 -2.137 1.330 1.00 82.88 109 LYS A N 1
ATOM 839 C CA . LYS A 1 109 ? -21.000 -2.916 2.294 1.00 82.88 109 LYS A CA 1
ATOM 840 C C . LYS A 1 109 ? -21.097 -2.170 3.616 1.00 82.88 109 LYS A C 1
ATOM 842 O O . LYS A 1 109 ? -20.131 -1.572 4.083 1.00 82.88 109 LYS A O 1
ATOM 847 N N . GLN A 1 110 ? -22.258 -2.270 4.253 1.00 81.75 110 GLN A N 1
ATOM 848 C CA . GLN A 1 110 ? -22.404 -1.851 5.641 1.00 81.75 110 GLN A CA 1
ATOM 849 C C . GLN A 1 110 ? -21.777 -2.886 6.572 1.00 81.75 110 GLN A C 1
ATOM 851 O O . GLN A 1 110 ? -21.878 -4.094 6.343 1.00 81.75 110 GLN A O 1
ATOM 856 N N . ILE A 1 111 ? -21.141 -2.398 7.633 1.00 83.31 111 ILE A N 1
ATOM 857 C CA . ILE A 1 111 ? -20.542 -3.248 8.655 1.00 83.31 111 ILE A CA 1
ATOM 858 C C . ILE A 1 111 ? -21.659 -3.716 9.597 1.00 83.31 111 ILE A C 1
ATOM 860 O O . ILE A 1 111 ? -22.343 -2.873 10.184 1.00 83.31 111 ILE A O 1
ATOM 864 N N . PRO A 1 112 ? -21.874 -5.034 9.759 1.00 81.31 112 PRO A N 1
ATOM 865 C CA . PRO A 1 112 ? -22.929 -5.541 10.627 1.00 81.31 112 PRO A CA 1
ATOM 866 C C . PRO A 1 112 ? -22.768 -5.051 12.071 1.00 81.31 112 PRO A C 1
ATOM 868 O O . PRO A 1 112 ? -21.679 -5.112 12.635 1.00 81.31 112 PRO A O 1
ATOM 871 N N . GLY A 1 113 ? -23.864 -4.595 12.680 1.00 74.06 113 GLY A N 1
ATOM 872 C CA . GLY A 1 113 ? -23.890 -4.190 14.090 1.00 74.06 113 GLY A CA 1
ATOM 873 C C . GLY A 1 113 ? -23.361 -2.782 14.387 1.00 74.06 113 GLY A C 1
ATOM 874 O O . GLY A 1 113 ? -23.383 -2.377 15.546 1.00 74.06 113 GLY A O 1
ATOM 875 N N . ILE A 1 114 ? -22.937 -2.017 13.375 1.00 77.06 114 ILE A N 1
ATOM 876 C CA . ILE A 1 114 ? -22.531 -0.613 13.530 1.00 77.06 114 ILE A CA 1
ATOM 877 C C . ILE A 1 114 ? -23.605 0.283 12.908 1.00 77.06 114 ILE A C 1
ATOM 879 O O . ILE A 1 114 ? -23.959 0.119 11.742 1.00 77.06 114 ILE A O 1
ATOM 883 N N . LEU A 1 115 ? -24.127 1.240 13.679 1.00 63.91 115 LEU A N 1
ATOM 884 C CA . LEU A 1 115 ? -25.023 2.267 13.140 1.00 63.91 115 LEU A CA 1
ATOM 885 C C . LEU A 1 115 ? -24.186 3.328 12.416 1.00 63.91 115 LEU A C 1
ATOM 887 O O . LEU A 1 115 ? -23.184 3.802 12.948 1.00 63.91 115 LEU A O 1
ATOM 891 N N . HIS A 1 116 ? -24.596 3.704 11.207 1.00 56.88 116 HIS A N 1
ATOM 892 C CA . HIS A 1 116 ? -23.958 4.785 10.458 1.00 56.88 116 HIS A CA 1
ATOM 893 C C . HIS A 1 116 ? -24.180 6.120 11.199 1.00 56.88 116 HIS A C 1
ATOM 895 O O . HIS A 1 116 ? -25.305 6.405 11.608 1.00 56.88 116 HIS A O 1
ATOM 901 N N . CYS A 1 117 ? -23.116 6.906 11.405 1.00 54.41 117 CYS A N 1
ATOM 902 C CA . CYS A 1 117 ? -23.115 8.158 12.183 1.00 54.41 117 CYS A CA 1
ATOM 903 C C . CYS A 1 117 ? -23.493 8.007 13.675 1.00 54.41 117 CYS A C 1
ATOM 905 O O . CYS A 1 117 ? -24.459 8.605 14.151 1.00 54.41 117 CYS A O 1
ATOM 907 N N . GLN A 1 118 ? -22.712 7.244 14.448 1.00 65.31 118 GLN A N 1
ATOM 908 C CA . GLN A 1 118 ? -22.841 7.247 15.911 1.00 65.31 118 GLN A CA 1
ATOM 909 C C . GLN A 1 118 ? -22.228 8.514 16.521 1.00 65.31 118 GLN A C 1
ATOM 911 O O . GLN A 1 118 ? -21.017 8.733 16.466 1.00 65.31 118 GLN A O 1
ATOM 916 N N . THR A 1 119 ? -23.060 9.330 17.169 1.00 74.50 119 THR A N 1
ATOM 917 C CA . THR A 1 119 ? -22.573 10.334 18.119 1.00 74.50 119 THR A CA 1
ATOM 918 C C . THR A 1 119 ? -22.174 9.609 19.399 1.00 74.50 119 THR A C 1
ATOM 920 O O . THR A 1 119 ? -23.024 9.048 20.092 1.00 74.50 119 THR A O 1
ATOM 923 N N . PHE A 1 120 ? -20.880 9.586 19.704 1.00 82.38 120 PHE A N 1
ATOM 924 C CA . PHE A 1 120 ? -20.390 8.957 20.927 1.00 82.38 120 PHE A CA 1
ATOM 925 C C . PHE A 1 120 ? -20.851 9.713 22.177 1.00 82.38 120 PHE A C 1
ATOM 927 O O . PHE A 1 120 ? -20.967 10.941 22.160 1.00 82.38 120 PHE A O 1
ATOM 934 N N . SER A 1 121 ? -21.076 8.974 23.268 1.00 86.06 121 SER A N 1
ATOM 935 C CA . SER A 1 121 ? -21.441 9.558 24.565 1.00 86.06 121 SER A CA 1
ATOM 936 C C . SER A 1 121 ? -20.370 10.537 25.061 1.00 86.06 121 SER A C 1
ATOM 938 O O . SER A 1 121 ? -19.178 10.351 24.818 1.00 86.06 121 SER A O 1
ATOM 940 N N . SER A 1 122 ? -20.766 11.582 25.790 1.00 87.69 122 SER A N 1
ATOM 941 C CA . SER A 1 122 ? -19.806 12.448 26.490 1.00 87.69 122 SER A CA 1
ATOM 942 C C . SER A 1 122 ? -19.151 11.744 27.682 1.00 87.69 122 SER A C 1
ATOM 944 O O . SER A 1 122 ? -18.063 12.131 28.104 1.00 87.69 122 SER A O 1
ATOM 946 N N . ASP A 1 123 ? -19.806 10.712 28.216 1.00 92.88 123 ASP A N 1
ATOM 947 C CA . ASP A 1 123 ? -19.311 9.896 29.318 1.00 92.88 123 ASP A CA 1
ATOM 948 C C . ASP A 1 123 ? -18.176 8.963 28.857 1.00 92.88 123 ASP A C 1
ATOM 950 O O . ASP A 1 123 ? -18.306 8.257 27.854 1.00 92.88 123 ASP A O 1
ATOM 954 N N . ILE A 1 124 ? -17.042 8.978 29.570 1.00 90.88 124 ILE A N 1
ATOM 955 C CA . ILE A 1 124 ? -15.825 8.249 29.168 1.00 90.88 124 ILE A CA 1
ATOM 956 C C . ILE A 1 124 ? -16.023 6.731 29.205 1.00 90.88 124 ILE A C 1
ATOM 958 O O . ILE A 1 124 ? -15.534 6.036 28.311 1.00 90.88 124 ILE A O 1
ATOM 962 N N . ASP A 1 125 ? -16.769 6.219 30.183 1.00 91.31 125 ASP A N 1
ATOM 963 C CA . ASP A 1 125 ? -17.053 4.795 30.329 1.00 91.31 125 ASP A CA 1
ATOM 964 C C . ASP A 1 125 ? -17.919 4.295 29.174 1.00 91.31 125 ASP A C 1
ATOM 966 O O . ASP A 1 125 ? -17.552 3.348 28.468 1.00 91.31 125 ASP A O 1
ATOM 970 N N . GLN A 1 126 ? -19.043 4.964 28.920 1.00 90.75 126 GLN A N 1
ATOM 971 C CA . GLN A 1 126 ? -19.926 4.624 27.809 1.00 90.75 126 GLN A CA 1
ATOM 972 C C . GLN A 1 126 ? -19.220 4.770 26.461 1.00 90.75 126 GLN A C 1
ATOM 974 O O . GLN A 1 126 ? -19.303 3.869 25.627 1.00 90.75 126 GLN A O 1
ATOM 979 N N . ARG A 1 127 ? -18.483 5.865 26.251 1.00 90.50 127 ARG A N 1
ATOM 980 C CA . ARG A 1 127 ? -17.771 6.121 24.994 1.00 90.50 127 ARG A CA 1
ATOM 981 C C . ARG A 1 127 ? -16.679 5.097 24.719 1.00 90.50 127 ARG A C 1
ATOM 983 O O . ARG A 1 127 ? -16.565 4.629 23.588 1.00 90.50 127 ARG A O 1
ATOM 990 N N . THR A 1 128 ? -15.907 4.717 25.735 1.00 91.69 128 THR A N 1
ATOM 991 C CA . THR A 1 128 ? -14.874 3.679 25.600 1.00 91.69 128 THR A CA 1
ATOM 992 C C . THR A 1 128 ? -15.506 2.351 25.189 1.00 91.69 128 THR A C 1
ATOM 994 O O . THR A 1 128 ? -15.034 1.709 24.252 1.00 91.69 128 THR A O 1
ATOM 997 N N . ASN A 1 129 ? -16.619 1.964 25.819 1.00 90.44 129 ASN A N 1
ATOM 998 C CA . ASN A 1 129 ? -17.337 0.739 25.467 1.00 90.44 129 ASN A CA 1
ATOM 999 C C . ASN A 1 129 ? -17.924 0.779 24.046 1.00 90.44 129 ASN A C 1
ATOM 1001 O O . ASN A 1 129 ? -17.787 -0.196 23.309 1.00 90.44 129 ASN A O 1
ATOM 1005 N N . GLN A 1 130 ? -18.519 1.902 23.635 1.00 89.75 130 GLN A N 1
ATOM 1006 C CA . GLN A 1 130 ? -19.038 2.091 22.273 1.00 89.75 130 GLN A CA 1
ATOM 1007 C C . GLN A 1 130 ? -17.930 1.943 21.219 1.00 89.75 130 GLN A C 1
ATOM 1009 O O . GLN A 1 130 ? -18.097 1.218 20.240 1.00 89.75 130 GLN A O 1
ATOM 1014 N N . LEU A 1 131 ? -16.771 2.573 21.441 1.00 89.88 131 LEU A N 1
ATOM 1015 C CA . LEU A 1 131 ? -15.624 2.472 20.535 1.00 89.88 131 LEU A CA 1
ATOM 1016 C C . LEU A 1 131 ? -15.066 1.047 20.463 1.00 89.88 131 LEU A C 1
ATOM 1018 O O . LEU A 1 131 ? -14.774 0.563 19.373 1.00 89.88 131 LEU A O 1
ATOM 1022 N N . LEU A 1 132 ? -14.961 0.348 21.598 1.00 91.88 132 LEU A N 1
ATOM 1023 C CA . LEU A 1 132 ? -14.524 -1.051 21.631 1.00 91.88 132 LEU A CA 1
ATOM 1024 C C . LEU A 1 132 ? -15.463 -1.959 20.830 1.00 91.88 132 LEU A C 1
ATOM 1026 O O . LEU A 1 132 ? -14.986 -2.779 20.048 1.00 91.88 132 LEU A O 1
ATOM 1030 N N . GLN A 1 133 ? -16.778 -1.790 20.985 1.00 90.88 133 GLN A N 1
ATOM 1031 C CA . GLN A 1 133 ? -17.775 -2.543 20.218 1.00 90.88 133 GLN A CA 1
ATOM 1032 C C . GLN A 1 133 ? -17.667 -2.252 18.718 1.00 90.88 133 GLN A C 1
ATOM 1034 O O . GLN A 1 133 ? -17.667 -3.180 17.909 1.00 90.88 133 GLN A O 1
ATOM 1039 N N . GLN A 1 134 ? -17.507 -0.978 18.345 1.00 89.38 134 GLN A N 1
ATOM 1040 C CA . GLN A 1 134 ? -17.318 -0.575 16.954 1.00 89.38 134 GLN A CA 1
ATOM 1041 C C . GLN A 1 134 ? -16.050 -1.204 16.358 1.00 89.38 134 GLN A C 1
ATOM 1043 O O . GLN A 1 134 ? -16.097 -1.812 15.292 1.00 89.38 134 GLN A O 1
ATOM 1048 N N . HIS A 1 135 ? -14.914 -1.094 17.049 1.00 91.50 135 HIS A N 1
ATOM 1049 C CA . HIS A 1 135 ? -13.637 -1.652 16.603 1.00 91.50 135 HIS A CA 1
ATOM 1050 C C . HIS A 1 135 ? -13.685 -3.181 16.490 1.00 91.50 135 HIS A C 1
ATOM 1052 O O . HIS A 1 135 ? -13.192 -3.727 15.506 1.00 91.50 135 HIS A O 1
ATOM 1058 N N . GLU A 1 136 ? -14.320 -3.876 17.435 1.00 92.81 136 GLU A N 1
ATOM 1059 C CA . GLU A 1 136 ? -14.502 -5.331 17.375 1.00 92.81 136 GLU A CA 1
ATOM 1060 C C . GLU A 1 136 ? -15.347 -5.745 16.161 1.00 92.81 136 GLU A C 1
ATOM 1062 O O . GLU A 1 136 ? -14.960 -6.646 15.415 1.00 92.81 136 GLU A O 1
ATOM 1067 N N . ALA A 1 137 ? -16.463 -5.056 15.906 1.00 91.62 137 ALA A N 1
ATOM 1068 C CA . ALA A 1 137 ? -17.302 -5.320 14.741 1.00 91.62 137 ALA A CA 1
ATOM 1069 C C . ALA A 1 137 ? -16.544 -5.096 13.418 1.00 91.62 137 ALA A C 1
ATOM 1071 O O . ALA A 1 137 ? -16.625 -5.932 12.515 1.00 91.62 137 ALA A O 1
ATOM 1072 N N . MET A 1 138 ? -15.743 -4.027 13.316 1.00 90.69 138 MET A N 1
ATOM 1073 C CA . MET A 1 138 ? -14.900 -3.768 12.140 1.00 90.69 138 MET A CA 1
ATOM 1074 C C . MET A 1 138 ? -13.823 -4.840 11.942 1.00 90.69 138 MET A C 1
ATOM 1076 O O . MET A 1 138 ? -13.658 -5.349 10.833 1.00 90.69 138 MET A O 1
ATOM 1080 N N . LEU A 1 139 ? -13.110 -5.220 13.006 1.00 93.25 139 LEU A N 1
ATOM 1081 C CA . LEU A 1 139 ? -12.084 -6.262 12.941 1.00 93.25 139 LEU A CA 1
ATOM 1082 C C . LEU A 1 139 ? -12.691 -7.608 12.524 1.00 93.25 139 LEU A C 1
ATOM 1084 O O . LEU A 1 139 ? -12.132 -8.289 11.667 1.00 93.25 139 LEU A O 1
ATOM 1088 N N . ASN A 1 140 ? -13.856 -7.974 13.062 1.00 92.56 140 ASN A N 1
ATOM 1089 C CA . ASN A 1 140 ? -14.555 -9.201 12.675 1.00 92.56 140 ASN A CA 1
ATOM 1090 C C . ASN A 1 140 ? -15.027 -9.175 11.221 1.00 92.56 140 ASN A C 1
ATOM 1092 O O . ASN A 1 140 ? -14.836 -10.155 10.502 1.00 92.56 140 ASN A O 1
ATOM 1096 N N . PHE A 1 141 ? -15.569 -8.050 10.758 1.00 91.19 141 PHE A N 1
ATOM 1097 C CA . PHE A 1 141 ? -15.941 -7.870 9.357 1.00 91.19 141 PHE A CA 1
ATOM 1098 C C . PHE A 1 141 ? -14.749 -8.063 8.411 1.00 91.19 141 PHE A C 1
ATOM 1100 O O . PHE A 1 141 ? -14.871 -8.775 7.416 1.00 91.19 141 PHE A O 1
ATOM 1107 N N . LEU A 1 142 ? -13.584 -7.500 8.742 1.00 91.06 142 LEU A N 1
ATOM 1108 C CA . LEU A 1 142 ? -12.361 -7.681 7.957 1.00 91.06 142 LEU A CA 1
ATOM 1109 C C . LEU A 1 142 ? -11.858 -9.130 7.995 1.00 91.06 142 LEU A C 1
ATOM 1111 O O . LEU A 1 142 ? -11.485 -9.674 6.955 1.00 91.06 142 LEU A O 1
ATOM 1115 N N . ARG A 1 143 ? -11.889 -9.790 9.161 1.00 91.62 143 ARG A N 1
ATOM 1116 C CA . ARG A 1 143 ? -11.489 -11.204 9.306 1.00 91.62 143 ARG A CA 1
ATOM 1117 C C . ARG A 1 143 ? -12.345 -12.134 8.444 1.00 91.62 143 ARG A C 1
ATOM 1119 O O . ARG A 1 143 ? -11.801 -13.026 7.802 1.00 91.62 143 ARG A O 1
ATOM 1126 N N . VAL A 1 144 ? -13.657 -11.892 8.360 1.00 89.56 144 VAL A N 1
ATOM 1127 C CA . VAL A 1 144 ? -14.569 -12.642 7.469 1.00 89.56 144 VAL A CA 1
ATOM 1128 C C . VAL A 1 144 ? -14.187 -12.479 5.993 1.00 89.56 144 VAL A C 1
ATOM 1130 O O . VAL A 1 144 ? -14.393 -13.394 5.201 1.00 89.56 144 VAL A O 1
ATOM 1133 N N . GLN A 1 145 ? -13.583 -11.350 5.619 1.00 85.62 145 GLN A N 1
ATOM 1134 C CA . GLN A 1 145 ? -13.061 -11.117 4.269 1.00 85.62 145 GLN A CA 1
ATOM 1135 C C . GLN A 1 145 ? -11.633 -11.653 4.059 1.00 85.62 145 GLN A C 1
ATOM 1137 O O . GLN A 1 145 ? -11.043 -11.430 3.004 1.00 85.62 145 GLN A O 1
ATOM 1142 N N . GLY A 1 146 ? -11.070 -12.366 5.039 1.00 87.19 146 GLY A N 1
ATOM 1143 C CA . GLY A 1 146 ? -9.746 -12.983 4.952 1.00 87.19 146 GLY A CA 1
ATOM 1144 C C . GLY A 1 146 ? -8.599 -12.141 5.517 1.00 87.19 146 GLY A C 1
ATOM 1145 O O . GLY A 1 146 ? -7.441 -12.516 5.337 1.00 87.19 146 GLY A O 1
ATOM 1146 N N . ALA A 1 147 ? -8.881 -11.030 6.208 1.00 90.06 147 ALA A N 1
ATOM 1147 C CA . ALA A 1 147 ? -7.846 -10.247 6.883 1.00 90.06 147 ALA A CA 1
ATOM 1148 C C . ALA A 1 147 ? -7.234 -11.017 8.066 1.00 90.06 147 ALA A C 1
ATOM 1150 O O . ALA A 1 147 ? -7.943 -11.484 8.962 1.00 90.06 147 ALA A O 1
ATOM 1151 N N . CYS A 1 148 ? -5.903 -11.084 8.122 1.00 90.38 148 CYS A N 1
ATOM 1152 C CA . CYS A 1 148 ? -5.184 -11.683 9.245 1.00 90.38 148 CYS A CA 1
ATOM 1153 C C . CYS A 1 148 ? -4.951 -10.636 10.348 1.00 90.38 148 CYS A C 1
ATOM 1155 O O . CYS A 1 148 ? -3.968 -9.902 10.323 1.00 90.38 148 CYS A O 1
ATOM 1157 N N . LEU A 1 149 ? -5.897 -10.535 11.290 1.00 92.25 149 LEU A N 1
ATOM 1158 C CA . LEU A 1 149 ? -5.918 -9.521 12.362 1.00 92.25 149 LEU A CA 1
ATOM 1159 C C . LEU A 1 149 ? -6.149 -10.149 13.749 1.00 92.25 149 LEU A C 1
ATOM 1161 O O . LEU A 1 149 ? -6.825 -9.569 14.602 1.00 92.25 149 LEU A O 1
ATOM 1165 N N . CYS A 1 150 ? -5.686 -11.383 13.967 1.00 88.62 150 CYS A N 1
ATOM 1166 C CA . CYS A 1 150 ? -5.881 -12.097 15.236 1.00 88.62 150 CYS A CA 1
ATOM 1167 C C . CYS A 1 150 ? -5.030 -11.526 16.384 1.00 88.62 150 CYS A C 1
ATOM 1169 O O . CYS A 1 150 ? -5.397 -11.671 17.546 1.00 88.62 150 CYS A O 1
ATOM 1171 N N . HIS A 1 151 ? -3.928 -10.843 16.066 1.00 90.19 151 HIS A N 1
ATOM 1172 C CA . HIS A 1 151 ? -3.021 -10.215 17.031 1.00 90.19 151 HIS A CA 1
ATOM 1173 C C . HIS A 1 151 ? -3.476 -8.824 17.498 1.00 90.19 151 HIS A C 1
ATOM 1175 O O . HIS A 1 151 ? -2.946 -8.306 18.482 1.00 90.19 151 HIS A O 1
ATOM 1181 N N . ILE A 1 152 ? -4.465 -8.221 16.831 1.00 93.31 152 ILE A N 1
ATOM 1182 C CA . ILE A 1 152 ? -4.936 -6.862 17.126 1.00 93.31 152 ILE A CA 1
ATOM 1183 C C . ILE A 1 152 ? -6.186 -6.910 17.997 1.00 93.31 152 ILE A C 1
ATOM 1185 O O . ILE A 1 152 ? -7.215 -7.470 17.610 1.00 93.31 152 ILE A O 1
ATOM 1189 N N . LYS A 1 153 ? -6.107 -6.272 19.169 1.00 93.25 153 LYS A N 1
ATOM 1190 C CA . LYS A 1 153 ? -7.256 -6.065 20.056 1.00 93.25 153 LYS A CA 1
ATOM 1191 C C . LYS A 1 153 ? -7.977 -4.759 19.703 1.00 93.25 153 LYS A C 1
ATOM 1193 O O . LYS A 1 153 ? -7.300 -3.779 19.391 1.00 93.25 153 LYS A O 1
ATOM 1198 N N . PRO A 1 154 ? -9.310 -4.674 19.876 1.00 93.12 154 PRO A N 1
ATOM 1199 C CA . PRO A 1 154 ? -10.068 -3.429 19.685 1.00 93.12 154 PRO A CA 1
ATOM 1200 C C . PRO A 1 154 ? -9.514 -2.242 20.477 1.00 93.12 154 PRO A C 1
ATOM 1202 O O . PRO A 1 154 ? -9.530 -1.105 20.005 1.00 93.12 154 PRO A O 1
ATOM 1205 N N . ALA A 1 155 ? -8.989 -2.522 21.674 1.00 92.56 155 ALA A N 1
ATOM 1206 C CA . ALA A 1 155 ? -8.394 -1.526 22.553 1.00 92.56 155 ALA A CA 1
ATOM 1207 C C . ALA A 1 155 ? -7.166 -0.841 21.935 1.00 92.56 155 ALA A C 1
ATOM 1209 O O . ALA A 1 155 ? -6.936 0.333 22.195 1.00 92.56 155 ALA A O 1
ATOM 1210 N N . TYR A 1 156 ? -6.398 -1.530 21.086 1.00 93.75 156 TYR A N 1
ATOM 1211 C CA . TYR A 1 156 ? -5.178 -0.969 20.487 1.00 93.75 156 TYR A CA 1
ATOM 1212 C C . TYR A 1 156 ? -5.478 0.113 19.438 1.00 93.75 156 TYR A C 1
ATOM 1214 O O . TYR A 1 156 ? -4.607 0.906 19.085 1.00 93.75 156 TYR A O 1
ATOM 1222 N N . LEU A 1 157 ? -6.726 0.163 18.965 1.00 92.94 157 LEU A N 1
ATOM 1223 C CA . LEU A 1 157 ? -7.218 1.141 17.999 1.00 92.94 157 LEU A CA 1
ATOM 1224 C C . LEU A 1 157 ? -7.886 2.356 18.666 1.00 92.94 157 LEU A C 1
ATOM 1226 O O . LEU A 1 157 ? -8.307 3.274 17.964 1.00 92.94 157 LEU A O 1
ATOM 1230 N N . LEU A 1 158 ? -8.009 2.370 20.000 1.00 91.31 158 LEU A N 1
ATOM 1231 C CA . LEU A 1 158 ? -8.585 3.492 20.746 1.00 91.31 158 LEU A CA 1
ATOM 1232 C C . LEU A 1 158 ? -7.754 4.775 20.589 1.00 91.31 158 LEU A C 1
ATOM 1234 O O . LEU A 1 158 ? -6.704 4.800 19.951 1.00 91.31 158 LEU A O 1
ATOM 1238 N N . ASP A 1 159 ? -8.278 5.863 21.142 1.00 89.00 159 ASP A N 1
ATOM 1239 C CA . ASP A 1 159 ? -7.539 7.090 21.420 1.00 89.00 159 ASP A CA 1
ATOM 1240 C C . ASP A 1 159 ? -6.795 6.966 22.762 1.00 89.00 159 ASP A C 1
ATOM 1242 O O . ASP A 1 159 ? -7.145 6.143 23.610 1.00 89.00 159 ASP A O 1
ATOM 1246 N N . MET A 1 160 ? -5.767 7.796 22.982 1.00 89.56 160 MET A N 1
ATOM 1247 C CA . MET A 1 160 ? -4.912 7.709 24.182 1.00 89.56 160 MET A CA 1
ATOM 1248 C C . MET A 1 160 ? -5.730 7.826 25.478 1.00 89.56 160 MET A C 1
ATOM 1250 O O . MET A 1 160 ? -5.433 7.158 26.469 1.00 89.56 160 MET A O 1
ATOM 1254 N N . GLN A 1 161 ? -6.755 8.682 25.481 1.00 90.38 161 GLN A N 1
ATOM 1255 C CA . GLN A 1 161 ? -7.611 8.900 26.645 1.00 90.38 161 GLN A CA 1
ATOM 1256 C C . GLN A 1 161 ? -8.428 7.640 26.977 1.00 90.38 161 GLN A C 1
ATOM 1258 O O . GLN A 1 161 ? -8.421 7.187 28.121 1.00 90.38 161 GLN A O 1
ATOM 1263 N N . GLU A 1 162 ? -9.065 7.033 25.979 1.00 91.31 162 GLU A N 1
ATOM 1264 C CA . GLU A 1 162 ? -9.918 5.849 26.136 1.00 91.31 162 GLU A CA 1
ATOM 1265 C C . GLU A 1 162 ? -9.080 4.604 26.389 1.00 91.31 162 GLU A C 1
ATOM 1267 O O . GLU A 1 162 ? -9.489 3.736 27.150 1.00 91.31 162 GLU A O 1
ATOM 1272 N N . PHE A 1 163 ? -7.880 4.525 25.812 1.00 91.44 163 PHE A N 1
ATOM 1273 C CA . PHE A 1 163 ? -6.938 3.453 26.101 1.00 91.44 163 PHE A CA 1
ATOM 1274 C C . PHE A 1 163 ? -6.492 3.480 27.567 1.00 91.44 163 PHE A C 1
ATOM 1276 O O . PHE A 1 163 ? -6.542 2.454 28.242 1.00 91.44 163 PHE A O 1
ATOM 1283 N N . LYS A 1 164 ? -6.113 4.652 28.098 1.00 90.31 164 LYS A N 1
ATOM 1284 C CA . LYS A 1 164 ? -5.767 4.810 29.523 1.00 90.31 164 LYS A CA 1
ATOM 1285 C C . LYS A 1 164 ? -6.942 4.467 30.439 1.00 90.31 164 LYS A C 1
ATOM 1287 O O . LYS A 1 164 ? -6.748 3.817 31.471 1.00 90.31 164 LYS A O 1
ATOM 1292 N N . HIS A 1 165 ? -8.148 4.878 30.050 1.00 91.06 165 HIS A N 1
ATOM 1293 C CA . HIS A 1 165 ? -9.373 4.541 30.771 1.00 91.06 165 HIS A CA 1
ATOM 1294 C C . HIS A 1 165 ? -9.627 3.030 30.773 1.00 91.06 165 HIS A C 1
ATOM 1296 O O . HIS A 1 165 ? -9.756 2.419 31.832 1.00 91.06 165 HIS A O 1
ATOM 1302 N N . TRP A 1 166 ? -9.580 2.399 29.599 1.00 91.56 166 TRP A N 1
ATOM 1303 C CA . TRP A 1 166 ? -9.706 0.953 29.438 1.00 91.56 166 TRP A CA 1
ATOM 1304 C C . TRP A 1 166 ? -8.673 0.188 30.274 1.00 91.56 166 TRP A C 1
ATOM 1306 O O . TRP A 1 166 ? -9.046 -0.734 30.996 1.00 91.56 166 TRP A O 1
ATOM 1316 N N . CYS A 1 167 ? -7.400 0.598 30.255 1.00 88.25 167 CYS A N 1
ATOM 1317 C CA . CYS A 1 167 ? -6.351 0.012 31.094 1.00 88.25 167 CYS A CA 1
ATOM 1318 C C . CYS A 1 167 ? -6.703 0.084 32.588 1.00 88.25 167 CYS A C 1
ATOM 1320 O O . CYS A 1 167 ? -6.546 -0.906 33.302 1.00 88.25 167 CYS A O 1
ATOM 1322 N N . SER A 1 168 ? -7.223 1.223 33.055 1.00 87.75 168 SER A N 1
ATOM 1323 C CA . SER A 1 168 ? -7.663 1.398 34.447 1.00 87.75 168 SER A CA 1
ATOM 1324 C C . SER A 1 168 ? -8.809 0.447 34.811 1.00 87.75 168 SER A C 1
ATOM 1326 O O . SER A 1 168 ? -8.760 -0.200 35.859 1.00 87.75 168 SER A O 1
ATOM 1328 N N . LEU A 1 169 ? -9.796 0.286 33.924 1.00 86.12 169 LEU A N 1
ATOM 1329 C CA . LEU A 1 169 ? -10.899 -0.663 34.112 1.00 86.12 169 LEU A CA 1
ATOM 1330 C C . LEU A 1 169 ? -10.405 -2.116 34.180 1.00 86.12 169 LEU A C 1
ATOM 1332 O O . LEU A 1 169 ? -10.864 -2.882 35.027 1.00 86.12 169 LEU A O 1
ATOM 1336 N N . GLN A 1 170 ? -9.436 -2.502 33.340 1.00 82.94 170 GLN A N 1
ATOM 1337 C CA . GLN A 1 170 ? -8.847 -3.849 33.388 1.00 82.94 170 GLN A CA 1
ATOM 1338 C C . GLN A 1 170 ? -8.169 -4.132 34.737 1.00 82.94 170 GLN A C 1
ATOM 1340 O O . GLN A 1 170 ? -8.282 -5.239 35.266 1.00 82.94 170 GLN A O 1
ATOM 1345 N N . VAL A 1 171 ? -7.503 -3.131 35.325 1.00 78.31 171 VAL A N 1
ATOM 1346 C CA . VAL A 1 171 ? -6.905 -3.245 36.664 1.00 78.31 171 VAL A CA 1
ATOM 1347 C C . VAL A 1 171 ? -7.986 -3.435 37.730 1.00 78.31 171 VAL A C 1
ATOM 1349 O O . VAL A 1 171 ? -7.853 -4.318 38.575 1.00 78.31 171 VAL A O 1
ATOM 1352 N N . GLN A 1 172 ? -9.072 -2.659 37.678 1.00 78.00 172 GLN A N 1
ATOM 1353 C CA . GLN A 1 172 ? -10.171 -2.760 38.646 1.00 78.00 172 GLN A CA 1
ATOM 1354 C C . GLN A 1 172 ? -10.875 -4.122 38.595 1.00 78.00 172 GLN A C 1
ATOM 1356 O O . GLN A 1 172 ? -11.089 -4.740 39.638 1.00 78.00 172 GLN A O 1
ATOM 1361 N N . ILE A 1 173 ? -11.175 -4.628 37.394 1.00 78.56 173 ILE A N 1
ATOM 1362 C CA . ILE A 1 173 ? -11.782 -5.954 37.207 1.00 78.56 173 ILE A CA 1
ATOM 1363 C C . ILE A 1 173 ? -10.883 -7.038 37.810 1.00 78.56 173 ILE A C 1
ATOM 1365 O O . ILE A 1 173 ? -11.371 -7.910 38.530 1.00 78.56 173 ILE A O 1
ATOM 1369 N N . HIS A 1 174 ? -9.570 -6.958 37.574 1.00 71.81 174 HIS A N 1
ATOM 1370 C CA . HIS A 1 174 ? -8.597 -7.917 38.094 1.00 71.81 174 HIS A CA 1
ATOM 1371 C C . HIS A 1 174 ? -8.541 -7.938 39.628 1.00 71.81 174 HIS A C 1
ATOM 1373 O O . HIS A 1 174 ? -8.512 -9.016 40.222 1.00 71.81 174 HIS A O 1
ATOM 1379 N N . MET A 1 175 ? -8.592 -6.767 40.274 1.00 69.88 175 MET A N 1
ATOM 1380 C CA . MET A 1 175 ? -8.628 -6.670 41.741 1.00 69.88 175 MET A CA 1
ATOM 1381 C C . MET A 1 175 ? -9.868 -7.349 42.335 1.00 69.88 175 MET A C 1
ATOM 1383 O O . MET A 1 175 ? -9.793 -7.924 43.417 1.00 69.88 175 MET A O 1
ATOM 1387 N N . HIS A 1 176 ? -10.990 -7.330 41.609 1.00 68.81 176 HIS A N 1
ATOM 1388 C CA . HIS A 1 176 ? -12.257 -7.910 42.052 1.00 68.81 176 HIS A CA 1
ATOM 1389 C C . HIS A 1 176 ? -12.432 -9.407 41.726 1.00 68.81 176 HIS A C 1
ATOM 1391 O O . HIS A 1 176 ? -13.277 -10.051 42.343 1.00 68.81 176 HIS A O 1
ATOM 1397 N N . THR A 1 177 ? -11.678 -9.970 40.768 1.00 72.31 177 THR A N 1
ATOM 1398 C CA . THR A 1 177 ? -11.858 -11.363 40.284 1.00 72.31 177 THR A CA 1
ATOM 1399 C C . THR A 1 177 ? -10.798 -12.371 40.750 1.00 72.31 177 THR A C 1
ATOM 1401 O O . THR A 1 177 ? -10.950 -13.556 40.470 1.00 72.31 177 THR A O 1
ATOM 1404 N N . SER A 1 178 ? -9.751 -11.953 41.475 1.00 61.34 178 SER A N 1
ATOM 1405 C CA . SER A 1 178 ? -8.742 -12.837 42.110 1.00 61.34 178 SER A CA 1
ATOM 1406 C C . SER A 1 178 ? -8.113 -13.920 41.201 1.00 61.34 178 SER A C 1
ATOM 1408 O O . SER A 1 178 ? -7.671 -14.959 41.688 1.00 61.34 178 SER A O 1
ATOM 1410 N N . LEU A 1 179 ? -8.041 -13.705 39.882 1.00 62.19 179 LEU A N 1
ATOM 1411 C CA . LEU A 1 179 ? -7.375 -14.619 38.942 1.00 62.19 179 LEU A CA 1
ATOM 1412 C C . LEU A 1 179 ? -5.859 -14.357 38.921 1.00 62.19 179 LEU A C 1
ATOM 1414 O O . LEU A 1 179 ? -5.431 -13.224 38.716 1.00 62.19 179 LEU A O 1
ATOM 1418 N N . CYS A 1 180 ? -5.026 -15.386 39.119 1.00 49.88 180 CYS A N 1
ATOM 1419 C CA . CYS A 1 180 ? -3.567 -15.237 39.161 1.00 49.88 180 CYS A CA 1
ATOM 1420 C C . CYS A 1 180 ? -2.916 -15.000 37.781 1.00 49.88 180 CYS A C 1
ATOM 1422 O O . CYS A 1 180 ? -3.145 -15.737 36.828 1.00 49.88 180 CYS A O 1
ATOM 1424 N N . ALA A 1 181 ? -1.992 -14.029 37.797 1.00 49.03 181 ALA A N 1
ATOM 1425 C CA . ALA A 1 181 ? -0.887 -13.725 36.881 1.00 49.03 181 ALA A CA 1
ATOM 1426 C C . ALA A 1 181 ? -1.193 -13.037 35.526 1.00 49.03 181 ALA A C 1
ATOM 1428 O O . ALA A 1 181 ? -1.441 -13.689 34.518 1.00 49.03 181 ALA A O 1
ATOM 1429 N N . ARG A 1 182 ? -0.920 -11.713 35.513 1.00 53.88 182 ARG A N 1
ATOM 1430 C CA . ARG A 1 182 ? -0.432 -10.855 34.395 1.00 53.88 182 ARG A CA 1
ATOM 1431 C C . ARG A 1 182 ? -1.419 -9.901 33.687 1.00 53.88 182 ARG A C 1
ATO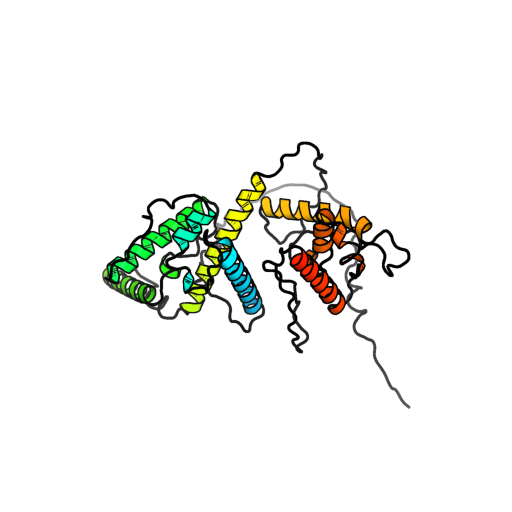M 1433 O O . ARG A 1 182 ? -1.656 -10.063 32.493 1.00 53.88 182 ARG A O 1
ATOM 1440 N N . PRO A 1 183 ? -1.844 -8.795 34.331 1.00 52.22 183 PRO A N 1
ATOM 1441 C CA . PRO A 1 183 ? -2.112 -7.595 33.516 1.00 52.22 183 PRO A CA 1
ATOM 1442 C C . PRO A 1 183 ? -1.601 -6.254 34.072 1.00 52.22 183 PRO A C 1
ATOM 1444 O O . PRO A 1 183 ? -1.414 -5.322 33.292 1.00 52.22 183 PRO A O 1
ATOM 1447 N N . THR A 1 184 ? -1.336 -6.124 35.375 1.00 47.28 184 THR A N 1
ATOM 1448 C CA . THR A 1 184 ? -1.201 -4.809 36.036 1.00 47.28 184 THR A CA 1
ATOM 1449 C C . THR A 1 184 ? 0.005 -3.989 35.573 1.00 47.28 184 THR A C 1
ATOM 1451 O O . THR A 1 184 ? -0.117 -2.778 35.440 1.00 47.28 184 THR A O 1
ATOM 1454 N N . SER A 1 185 ? 1.144 -4.627 35.273 1.00 54.00 185 SER A N 1
ATOM 1455 C CA . SER A 1 185 ? 2.328 -3.944 34.716 1.00 54.00 185 SER A CA 1
ATOM 1456 C C . SER A 1 185 ? 2.447 -4.065 33.193 1.00 54.00 185 SER A C 1
ATOM 1458 O O . SER A 1 185 ? 3.418 -3.580 32.616 1.00 54.00 185 SER A O 1
ATOM 1460 N N . TYR A 1 186 ? 1.528 -4.789 32.543 1.00 62.59 186 TYR A N 1
ATOM 1461 C CA . TYR A 1 186 ? 1.698 -5.204 31.151 1.00 62.59 186 TYR A CA 1
ATOM 1462 C C . TYR A 1 186 ? 1.308 -4.110 30.163 1.00 62.59 186 TYR A C 1
ATOM 1464 O O . TYR A 1 186 ? 1.951 -4.014 29.133 1.00 62.59 186 TYR A O 1
ATOM 1472 N N . TYR A 1 187 ? 0.305 -3.280 30.479 1.00 65.38 187 TYR A N 1
ATOM 1473 C CA . TYR A 1 187 ? -0.143 -2.184 29.604 1.00 65.38 187 TYR A CA 1
ATOM 1474 C C . TYR A 1 187 ? 0.304 -0.794 30.074 1.00 65.38 187 TYR A C 1
ATOM 1476 O O . TYR A 1 187 ? 0.376 0.123 29.263 1.00 65.38 187 TYR A O 1
ATOM 1484 N N . SER A 1 188 ? 0.634 -0.625 31.360 1.00 64.19 188 SER A N 1
ATOM 1485 C CA . SER A 1 188 ? 1.095 0.659 31.913 1.00 64.19 188 SER A CA 1
ATOM 1486 C C . SER A 1 188 ? 2.457 1.093 31.365 1.00 64.19 188 SER A C 1
ATOM 1488 O O . SER A 1 188 ? 2.736 2.285 31.302 1.00 64.19 188 SER A O 1
ATOM 1490 N N . ASN A 1 189 ? 3.290 0.124 30.973 1.00 67.31 189 ASN A N 1
ATOM 1491 C CA . ASN A 1 189 ? 4.651 0.341 30.478 1.00 67.31 189 ASN A CA 1
ATOM 1492 C C . ASN A 1 189 ? 4.751 0.235 28.949 1.00 67.31 189 ASN A C 1
ATOM 1494 O O . ASN A 1 189 ? 5.854 0.257 28.409 1.00 67.31 189 ASN A O 1
ATOM 1498 N N . VAL A 1 190 ? 3.624 0.067 28.252 1.00 78.69 190 VAL A N 1
ATOM 1499 C CA . VAL A 1 190 ? 3.620 -0.032 26.790 1.00 78.69 190 VAL A CA 1
ATOM 1500 C C . VAL A 1 190 ? 3.750 1.358 26.207 1.00 78.69 190 VAL A C 1
ATOM 1502 O O . VAL A 1 190 ? 3.019 2.273 26.591 1.00 78.69 190 VAL A O 1
ATOM 1505 N N . ASP A 1 191 ? 4.647 1.497 25.236 1.00 87.75 191 ASP A N 1
ATOM 1506 C CA . ASP A 1 191 ? 4.642 2.648 24.347 1.00 87.75 191 ASP A CA 1
ATOM 1507 C C . ASP A 1 191 ? 3.368 2.603 23.495 1.00 87.75 191 ASP A C 1
ATOM 1509 O O . ASP A 1 191 ? 3.297 1.940 22.457 1.00 87.75 191 ASP A O 1
ATOM 1513 N N . TYR A 1 192 ? 2.326 3.271 23.989 1.00 88.06 192 TYR A N 1
ATOM 1514 C CA . TYR A 1 192 ? 1.026 3.320 23.336 1.00 88.06 192 TYR A CA 1
ATOM 1515 C C . TYR A 1 192 ? 1.117 3.891 21.919 1.00 88.06 192 TYR A C 1
ATOM 1517 O O . TYR A 1 192 ? 0.381 3.442 21.045 1.00 88.06 192 TYR A O 1
ATOM 1525 N N . GLU A 1 193 ? 1.999 4.863 21.680 1.00 89.25 193 GLU A N 1
ATOM 1526 C CA . GLU A 1 193 ? 2.128 5.481 20.361 1.00 89.25 193 GLU A CA 1
ATOM 1527 C C . GLU A 1 193 ? 2.637 4.447 19.355 1.00 89.25 193 GLU A C 1
ATOM 1529 O O . GLU A 1 193 ? 2.035 4.251 18.300 1.00 89.25 193 GLU A O 1
ATOM 1534 N N . SER A 1 194 ? 3.684 3.708 19.728 1.00 90.62 194 SER A N 1
ATOM 1535 C CA . SER A 1 194 ? 4.215 2.599 18.934 1.00 90.62 194 SER A CA 1
ATOM 1536 C C . SER A 1 194 ? 3.186 1.472 18.742 1.00 90.62 194 SER A C 1
ATOM 1538 O O . SER A 1 194 ? 2.985 1.004 17.619 1.00 90.62 194 SER A O 1
ATOM 1540 N N . LEU A 1 195 ? 2.460 1.088 19.798 1.00 91.81 195 LEU A N 1
ATOM 1541 C CA . LEU A 1 195 ? 1.396 0.078 19.737 1.00 91.81 195 LEU A CA 1
ATOM 1542 C C . LEU A 1 195 ? 0.259 0.482 18.792 1.00 91.81 195 LEU A C 1
ATOM 1544 O O . LEU A 1 195 ? -0.158 -0.302 17.934 1.00 91.81 195 LEU A O 1
ATOM 1548 N N . SER A 1 196 ? -0.263 1.696 18.963 1.00 91.94 196 SER A N 1
ATOM 1549 C CA . SER A 1 196 ? -1.380 2.211 18.176 1.00 91.94 196 SER A CA 1
ATOM 1550 C C . SER A 1 196 ? -0.966 2.350 16.716 1.00 91.94 196 SER A C 1
ATOM 1552 O O . SER A 1 196 ? -1.685 1.895 15.828 1.00 91.94 196 SER A O 1
ATOM 1554 N N . LYS A 1 197 ? 0.236 2.882 16.462 1.00 91.38 197 LYS A N 1
ATOM 1555 C CA . LYS A 1 197 ? 0.785 3.037 15.115 1.00 91.38 197 LYS A CA 1
ATOM 1556 C C . LYS A 1 197 ? 0.944 1.703 14.395 1.00 91.38 197 LYS A C 1
ATOM 1558 O O . LYS A 1 197 ? 0.453 1.571 13.275 1.00 91.38 197 LYS A O 1
ATOM 1563 N N . GLN A 1 198 ? 1.547 0.701 15.037 1.00 93.56 198 GLN A N 1
ATOM 1564 C CA . GLN A 1 198 ? 1.676 -0.636 14.452 1.00 93.56 198 GLN A CA 1
ATOM 1565 C C . GLN A 1 198 ? 0.308 -1.263 14.176 1.00 93.56 198 GLN A C 1
ATOM 1567 O O . GLN A 1 198 ? 0.060 -1.756 13.081 1.00 93.56 198 GLN A O 1
ATOM 1572 N N . SER A 1 199 ? -0.608 -1.184 15.144 1.00 94.56 199 SER A N 1
ATOM 1573 C CA . SER A 1 199 ? -1.943 -1.776 15.019 1.00 94.56 199 SER A CA 1
ATOM 1574 C C . SER A 1 199 ? -2.736 -1.159 13.864 1.00 94.56 199 SER A C 1
ATOM 1576 O O . SER A 1 199 ? -3.335 -1.876 13.067 1.00 94.56 199 SER A O 1
ATOM 1578 N N . TRP A 1 200 ? -2.721 0.167 13.732 1.00 94.06 200 TRP A N 1
ATOM 1579 C CA . TRP A 1 200 ? -3.383 0.849 12.622 1.00 94.06 200 TRP A CA 1
ATOM 1580 C C . TRP A 1 200 ? -2.720 0.557 11.274 1.00 94.06 200 TRP A C 1
ATOM 1582 O O . TRP A 1 200 ? -3.432 0.331 10.298 1.00 94.06 200 TRP A O 1
ATOM 1592 N N . THR A 1 201 ? -1.387 0.505 11.221 1.00 93.75 201 THR A N 1
ATOM 1593 C CA . THR A 1 201 ? -0.648 0.149 9.998 1.00 93.75 201 THR A CA 1
ATOM 1594 C C . THR A 1 201 ? -1.043 -1.245 9.513 1.00 93.75 201 THR A C 1
ATOM 1596 O O . THR A 1 201 ? -1.410 -1.414 8.350 1.00 93.75 201 THR A O 1
ATOM 1599 N N . ASP A 1 202 ? -1.072 -2.227 10.415 1.00 94.25 202 ASP A N 1
ATOM 1600 C CA . ASP A 1 202 ? -1.468 -3.600 10.099 1.00 94.25 202 ASP A CA 1
ATOM 1601 C C . ASP A 1 202 ? -2.923 -3.682 9.616 1.00 94.25 202 ASP A C 1
ATOM 1603 O O . ASP A 1 202 ? -3.206 -4.355 8.624 1.00 94.25 202 ASP A O 1
ATOM 1607 N N . VAL A 1 203 ? -3.855 -2.970 10.267 1.00 93.94 203 VAL A N 1
ATOM 1608 C CA . VAL A 1 203 ? -5.262 -2.906 9.830 1.00 93.94 203 VAL A CA 1
ATOM 1609 C C . VAL A 1 203 ? -5.367 -2.368 8.403 1.00 93.94 203 VAL A C 1
ATOM 1611 O O . VAL A 1 203 ? -6.018 -2.991 7.565 1.00 93.94 203 VAL A O 1
ATOM 1614 N N . LEU A 1 204 ? -4.709 -1.248 8.101 1.00 93.31 204 LEU A N 1
ATOM 1615 C CA . LEU A 1 204 ? -4.749 -0.633 6.774 1.00 93.31 204 LEU A CA 1
ATOM 1616 C C . LEU A 1 204 ? -4.124 -1.528 5.697 1.00 93.31 204 LEU A C 1
ATOM 1618 O O . LEU A 1 204 ? -4.697 -1.677 4.617 1.00 93.31 204 LEU A O 1
ATOM 1622 N N . LEU A 1 205 ? -2.996 -2.178 5.994 1.00 92.31 205 LEU A N 1
ATOM 1623 C CA . LEU A 1 205 ? -2.364 -3.140 5.087 1.00 92.31 205 LEU A CA 1
ATOM 1624 C C . LEU A 1 205 ? -3.289 -4.318 4.781 1.00 92.31 205 LEU A C 1
ATOM 1626 O O . LEU A 1 205 ? -3.407 -4.729 3.624 1.00 92.31 205 LEU A O 1
ATOM 1630 N N . GLN A 1 206 ? -3.986 -4.845 5.790 1.00 92.06 206 GLN A N 1
ATOM 1631 C CA . GLN A 1 206 ? -4.948 -5.923 5.578 1.00 92.06 206 GLN A CA 1
ATOM 1632 C C . GLN A 1 206 ? -6.171 -5.452 4.778 1.00 92.06 206 GLN A C 1
ATOM 1634 O O . GLN A 1 206 ? -6.622 -6.186 3.899 1.00 92.06 206 GLN A O 1
ATOM 1639 N N . ILE A 1 207 ? -6.669 -4.229 5.001 1.00 91.06 207 ILE A N 1
ATOM 1640 C CA . ILE A 1 207 ? -7.741 -3.639 4.178 1.00 91.06 207 ILE A CA 1
ATOM 1641 C C . ILE A 1 207 ? -7.293 -3.539 2.715 1.00 91.06 207 ILE A C 1
ATOM 1643 O O . ILE A 1 207 ? -8.006 -3.992 1.817 1.00 91.06 207 ILE A O 1
ATOM 1647 N N . HIS A 1 208 ? -6.096 -3.000 2.470 1.00 87.19 208 HIS A N 1
ATOM 1648 C CA . HIS A 1 208 ? -5.527 -2.881 1.129 1.00 87.19 208 HIS A CA 1
ATOM 1649 C C . HIS A 1 208 ? -5.381 -4.254 0.453 1.00 87.19 208 HIS A C 1
ATOM 1651 O O . HIS A 1 208 ? -5.789 -4.436 -0.699 1.00 87.19 208 HIS A O 1
ATOM 1657 N N . LYS A 1 209 ? -4.861 -5.246 1.186 1.00 84.75 209 LYS A N 1
ATOM 1658 C CA . LYS A 1 209 ? -4.692 -6.622 0.704 1.00 84.75 209 LYS A CA 1
ATOM 1659 C C . LYS A 1 209 ? -6.026 -7.259 0.318 1.00 84.75 209 LYS A C 1
ATOM 1661 O O . LYS A 1 209 ? -6.155 -7.768 -0.792 1.00 84.75 209 LYS A O 1
ATOM 1666 N N . VAL A 1 210 ? -7.021 -7.214 1.202 1.00 83.19 210 VAL A N 1
ATOM 1667 C CA . VAL A 1 210 ? -8.341 -7.822 0.974 1.00 83.19 210 VAL A CA 1
ATOM 1668 C C . VAL A 1 210 ? -9.064 -7.156 -0.201 1.00 83.19 210 VAL A C 1
ATOM 1670 O O . VAL A 1 210 ? -9.615 -7.851 -1.059 1.00 83.19 210 VAL A O 1
ATOM 1673 N N . LYS A 1 211 ? -9.011 -5.822 -0.305 1.00 76.38 211 LYS A N 1
ATOM 1674 C CA . LYS A 1 211 ? -9.637 -5.077 -1.406 1.00 76.38 211 LYS A CA 1
ATOM 1675 C C . LYS A 1 211 ? -9.037 -5.451 -2.763 1.00 76.38 211 LYS A C 1
ATOM 1677 O O . LYS A 1 211 ? -9.774 -5.737 -3.703 1.00 76.38 211 LYS A O 1
ATOM 1682 N N . ASN A 1 212 ? -7.710 -5.498 -2.869 1.00 65.81 212 ASN A N 1
ATOM 1683 C CA . ASN A 1 212 ? -7.045 -5.763 -4.146 1.00 65.81 212 ASN A CA 1
ATOM 1684 C C . ASN A 1 212 ? -7.013 -7.253 -4.524 1.00 65.81 212 ASN A C 1
ATOM 1686 O O . ASN A 1 212 ? -7.098 -7.570 -5.707 1.00 65.81 212 ASN A O 1
ATOM 1690 N N . ALA A 1 213 ? -6.974 -8.176 -3.555 1.00 58.38 213 ALA A N 1
ATOM 1691 C CA . ALA A 1 213 ? -7.078 -9.613 -3.830 1.00 58.38 213 ALA A CA 1
ATOM 1692 C C . ALA A 1 213 ? -8.467 -10.004 -4.381 1.00 58.38 213 ALA A C 1
ATOM 1694 O O . ALA A 1 213 ? -8.586 -10.876 -5.243 1.00 58.38 213 ALA A O 1
ATOM 1695 N N . SER A 1 214 ? -9.524 -9.312 -3.945 1.00 52.09 214 SER A N 1
ATOM 1696 C CA . SER A 1 214 ? -10.892 -9.537 -4.431 1.00 52.09 214 SER A CA 1
ATOM 1697 C C . SER A 1 214 ? -11.074 -9.159 -5.911 1.00 52.09 214 SER A C 1
ATOM 1699 O O . SER A 1 214 ? -11.790 -9.844 -6.640 1.00 52.09 214 SER A O 1
ATOM 1701 N N . CYS A 1 215 ? -10.407 -8.096 -6.379 1.00 43.34 215 CYS A N 1
ATOM 1702 C CA . CYS A 1 215 ? -10.528 -7.590 -7.754 1.00 43.34 215 CYS A CA 1
ATOM 1703 C C . CYS A 1 215 ? -9.861 -8.491 -8.810 1.00 43.34 215 CYS A C 1
ATOM 1705 O O . CYS A 1 215 ? -10.313 -8.551 -9.956 1.00 43.34 215 CYS A O 1
ATOM 1707 N N . SER A 1 216 ? -8.816 -9.231 -8.437 1.00 46.72 216 SER A N 1
ATOM 1708 C CA . SER A 1 216 ? -8.078 -10.109 -9.358 1.00 46.72 216 SER A CA 1
ATOM 1709 C C . SER A 1 216 ? -8.834 -11.395 -9.700 1.00 46.72 216 SER A C 1
ATOM 1711 O O . SER A 1 216 ? -8.571 -12.013 -10.727 1.00 46.72 216 SER A O 1
ATOM 1713 N N . SER A 1 217 ? -9.813 -11.783 -8.876 1.00 45.50 217 SER A N 1
ATOM 1714 C CA . SER A 1 217 ? -10.605 -13.001 -9.095 1.00 45.50 217 SER A CA 1
ATOM 1715 C C . SER A 1 217 ? -11.696 -12.841 -10.166 1.00 45.50 217 SER A C 1
ATOM 1717 O O . SER A 1 217 ? -12.257 -13.841 -10.604 1.00 45.50 217 SER A O 1
ATOM 1719 N N . GLN A 1 218 ? -12.013 -11.611 -10.598 1.00 42.97 218 GLN A N 1
ATOM 1720 C CA . GLN A 1 218 ? -13.119 -11.336 -11.536 1.00 42.97 218 GLN A CA 1
ATOM 1721 C C . GLN A 1 218 ? -12.677 -10.894 -12.942 1.00 42.97 218 GLN A C 1
ATOM 1723 O O . GLN A 1 218 ? -13.518 -10.765 -13.830 1.00 42.97 218 GLN A O 1
ATOM 1728 N N . SER A 1 219 ? -11.378 -10.714 -13.192 1.00 38.53 219 SER A N 1
ATOM 1729 C CA . SER A 1 219 ? -10.887 -10.137 -14.449 1.00 38.53 219 SER A CA 1
ATOM 1730 C C . SER A 1 219 ? -10.205 -11.187 -15.336 1.00 38.53 219 SER A C 1
ATOM 1732 O O . SER A 1 219 ? -9.065 -11.566 -15.097 1.00 38.53 219 SER A O 1
ATOM 1734 N N . HIS A 1 220 ? -10.909 -11.601 -16.394 1.00 38.97 220 HIS A N 1
ATOM 1735 C CA . HIS A 1 220 ? -10.440 -12.401 -17.537 1.00 38.97 220 HIS A CA 1
ATOM 1736 C C . HIS A 1 220 ? -10.098 -13.879 -17.291 1.00 38.97 220 HIS A C 1
ATOM 1738 O O . HIS A 1 220 ? -8.960 -14.322 -17.433 1.00 38.97 220 HIS A O 1
ATOM 1744 N N . ALA A 1 221 ? -11.143 -14.697 -17.150 1.00 30.61 221 ALA A N 1
ATOM 1745 C CA . ALA A 1 221 ? -11.122 -16.013 -17.779 1.00 30.61 221 ALA A CA 1
ATOM 1746 C C . ALA A 1 221 ? -11.163 -15.823 -19.310 1.00 30.61 221 ALA A C 1
ATOM 1748 O O . ALA A 1 221 ? -12.236 -15.746 -19.901 1.00 30.61 221 ALA A O 1
ATOM 1749 N N . ASN A 1 222 ? -9.999 -15.699 -19.953 1.00 30.84 222 ASN A N 1
ATOM 1750 C CA . ASN A 1 222 ? -9.883 -15.953 -21.387 1.00 30.84 222 ASN A CA 1
ATOM 1751 C C . ASN A 1 222 ? -9.462 -17.423 -21.557 1.00 30.84 222 ASN A C 1
ATOM 1753 O O . ASN A 1 222 ? -8.325 -17.758 -21.222 1.00 30.84 222 ASN A O 1
ATOM 1757 N N . PRO A 1 223 ? -10.341 -18.331 -22.017 1.00 35.81 223 PRO A N 1
ATOM 1758 C CA . PRO A 1 223 ? -10.033 -19.753 -22.119 1.00 35.81 223 PRO A CA 1
ATOM 1759 C C . PRO A 1 223 ? -9.233 -20.057 -23.393 1.00 35.81 223 PRO A C 1
ATOM 1761 O O . PRO A 1 223 ? -9.618 -20.922 -24.165 1.00 35.81 223 PRO A O 1
ATOM 1764 N N . GLN A 1 224 ? -8.131 -19.343 -23.639 1.00 35.97 224 GLN A N 1
ATOM 1765 C CA . GLN A 1 224 ? -7.157 -19.677 -24.684 1.00 35.97 224 GLN A CA 1
ATOM 1766 C C . GLN A 1 224 ? -5.746 -19.231 -24.286 1.00 35.97 224 GLN A C 1
ATOM 1768 O O . GLN A 1 224 ? -5.118 -18.388 -24.917 1.00 35.97 224 GLN A O 1
ATOM 1773 N N . SER A 1 225 ? -5.213 -19.847 -23.242 1.00 32.50 225 SER A N 1
ATOM 1774 C CA . SER A 1 225 ? -3.781 -20.113 -23.167 1.00 32.50 225 SER A CA 1
ATOM 1775 C C . SER A 1 225 ? -3.608 -21.443 -22.452 1.00 32.50 225 SER A C 1
ATOM 1777 O O . SER A 1 225 ? -4.078 -21.653 -21.334 1.00 32.50 225 SER A O 1
ATOM 1779 N N . HIS A 1 226 ? -3.015 -22.404 -23.154 1.00 33.72 226 HIS A N 1
ATOM 1780 C CA . HIS A 1 226 ? -2.631 -23.673 -22.561 1.00 33.72 226 HIS A CA 1
ATOM 1781 C C . HIS A 1 226 ? -1.815 -23.392 -21.292 1.00 33.72 226 HIS A C 1
ATOM 1783 O O . HIS A 1 226 ? -0.903 -22.563 -21.351 1.00 33.72 226 HIS A O 1
ATOM 1789 N N . PRO A 1 227 ? -2.097 -24.057 -20.156 1.00 31.73 227 PRO A N 1
ATOM 1790 C CA . PRO A 1 227 ? -1.228 -23.953 -19.004 1.00 31.73 227 PRO A CA 1
ATOM 1791 C C . PRO A 1 227 ? 0.080 -24.615 -19.412 1.00 31.73 227 PRO A C 1
ATOM 1793 O O . PRO A 1 227 ? 0.184 -25.842 -19.475 1.00 31.73 227 PRO A O 1
ATOM 1796 N N . VAL A 1 228 ? 1.073 -23.797 -19.745 1.00 34.31 228 VAL A N 1
ATOM 1797 C CA . VAL A 1 228 ? 2.443 -24.263 -19.859 1.00 34.31 228 VAL A CA 1
ATOM 1798 C C . VAL A 1 228 ? 2.826 -24.726 -18.456 1.00 34.31 228 VAL A C 1
ATOM 1800 O O . VAL A 1 228 ? 3.171 -23.935 -17.583 1.00 34.31 228 VAL A O 1
ATOM 1803 N N . LYS A 1 229 ? 2.679 -26.033 -18.216 1.00 36.94 229 LYS A N 1
ATOM 1804 C CA . LYS A 1 229 ? 3.238 -26.734 -17.063 1.00 36.94 229 LYS A CA 1
ATOM 1805 C C . LYS A 1 229 ? 4.757 -26.672 -17.188 1.00 36.94 229 LYS A C 1
ATOM 1807 O O . LYS A 1 229 ? 5.379 -27.621 -17.656 1.00 36.94 229 LYS A O 1
ATOM 1812 N N . HIS A 1 230 ? 5.359 -25.569 -16.768 1.00 39.31 230 HIS A N 1
ATOM 1813 C CA . HIS A 1 230 ? 6.766 -25.573 -16.404 1.00 39.31 230 HIS A CA 1
ATOM 1814 C C . HIS A 1 230 ? 6.864 -25.661 -14.885 1.00 39.31 230 HIS A C 1
ATOM 1816 O O . HIS A 1 230 ? 6.474 -24.757 -14.151 1.00 39.31 230 HIS A O 1
ATOM 1822 N N . ASN A 1 231 ? 7.333 -26.830 -14.440 1.00 39.28 231 ASN A N 1
ATOM 1823 C CA . ASN A 1 231 ? 7.709 -27.154 -13.070 1.00 39.28 231 ASN A CA 1
ATOM 1824 C C . ASN A 1 231 ? 8.867 -26.259 -12.614 1.00 39.28 231 ASN A C 1
ATOM 1826 O O . ASN A 1 231 ? 10.017 -26.683 -12.541 1.00 39.28 231 ASN A O 1
ATOM 1830 N N . SER A 1 232 ? 8.553 -25.019 -12.284 1.00 43.72 232 SER A N 1
ATOM 1831 C CA . SER A 1 232 ? 9.426 -24.150 -11.514 1.00 43.72 232 SER A CA 1
ATOM 1832 C C . SER A 1 232 ? 8.607 -23.698 -10.321 1.00 43.72 232 SER A C 1
ATOM 1834 O O . SER A 1 232 ? 8.010 -22.625 -10.323 1.00 43.72 232 SER A O 1
ATOM 1836 N N . GLN A 1 233 ? 8.500 -24.580 -9.320 1.00 46.28 233 GLN A N 1
ATOM 1837 C CA . GLN A 1 233 ? 8.069 -24.147 -7.996 1.00 46.28 233 GLN A CA 1
ATOM 1838 C C . GLN A 1 233 ? 8.938 -22.938 -7.620 1.00 46.28 233 GLN A C 1
ATOM 1840 O O . GLN A 1 233 ? 10.163 -23.041 -7.744 1.00 46.28 233 GLN A O 1
ATOM 1845 N N . PRO A 1 234 ? 8.343 -21.795 -7.232 1.00 46.31 234 PRO A N 1
ATOM 1846 C CA . PRO A 1 234 ? 9.123 -20.649 -6.798 1.00 46.31 234 PRO A CA 1
ATOM 1847 C C . PRO A 1 234 ? 10.066 -21.111 -5.688 1.00 46.31 234 PRO A C 1
ATOM 1849 O O . PRO A 1 234 ? 9.640 -21.784 -4.746 1.00 46.31 234 PRO A O 1
ATOM 1852 N N . LEU A 1 235 ? 11.359 -20.824 -5.863 1.00 49.59 235 LEU A N 1
ATOM 1853 C CA . LEU A 1 235 ? 12.391 -21.165 -4.892 1.00 49.59 235 LEU A CA 1
ATOM 1854 C C . LEU A 1 235 ? 11.956 -20.649 -3.515 1.00 49.59 235 LEU A C 1
ATOM 1856 O O . LEU A 1 235 ? 11.556 -19.498 -3.348 1.00 49.59 235 LEU A O 1
ATOM 1860 N N . ALA A 1 236 ? 11.949 -21.583 -2.571 1.00 51.47 236 ALA A N 1
ATOM 1861 C CA . ALA A 1 236 ? 11.284 -21.510 -1.288 1.00 51.47 236 ALA A CA 1
ATOM 1862 C C . ALA A 1 236 ? 11.849 -20.411 -0.372 1.00 51.47 236 ALA A C 1
ATOM 1864 O O . ALA A 1 236 ? 12.971 -20.521 0.113 1.00 51.47 236 ALA A O 1
ATOM 1865 N N . SER A 1 237 ? 11.027 -19.402 -0.075 1.00 52.28 237 SER A N 1
ATOM 1866 C CA . SER A 1 237 ? 11.054 -18.654 1.198 1.00 52.28 237 SER A CA 1
ATOM 1867 C C . SER A 1 237 ? 9.788 -17.813 1.397 1.00 52.28 237 SER A C 1
ATOM 1869 O O . SER A 1 237 ? 9.299 -17.704 2.519 1.00 52.28 237 SER A O 1
ATOM 1871 N N . ASN A 1 238 ? 9.209 -17.275 0.317 1.00 59.28 238 ASN A N 1
ATOM 1872 C CA . ASN A 1 238 ? 8.038 -16.400 0.393 1.00 59.28 238 ASN A CA 1
ATOM 1873 C C . ASN A 1 238 ? 6.720 -17.176 0.251 1.00 59.28 238 ASN A C 1
ATOM 1875 O O . ASN A 1 238 ? 6.533 -17.957 -0.683 1.00 59.28 238 ASN A O 1
ATOM 1879 N N . ILE A 1 239 ? 5.781 -16.929 1.167 1.00 75.19 239 ILE A N 1
ATOM 1880 C CA . ILE A 1 239 ? 4.424 -17.483 1.117 1.00 75.19 239 ILE A CA 1
ATOM 1881 C C . ILE A 1 239 ? 3.526 -16.467 0.406 1.00 75.19 239 ILE A C 1
ATOM 1883 O O . ILE A 1 239 ? 3.065 -15.503 1.016 1.00 75.19 239 ILE A O 1
ATOM 1887 N N . TYR A 1 240 ? 3.285 -16.687 -0.887 1.00 81.56 240 TYR A N 1
ATOM 1888 C CA . TYR A 1 240 ? 2.384 -15.868 -1.697 1.00 81.56 240 TYR A CA 1
ATOM 1889 C C . TYR A 1 240 ? 0.979 -16.473 -1.771 1.00 81.56 240 TYR A C 1
ATOM 1891 O O . TYR A 1 240 ? 0.797 -17.684 -1.904 1.00 81.56 240 TYR A O 1
ATOM 1899 N N . SER A 1 241 ? -0.030 -15.612 -1.728 1.00 81.44 241 SER A N 1
ATOM 1900 C CA . SER A 1 241 ? -1.418 -15.934 -2.055 1.00 81.44 241 SER A CA 1
ATOM 1901 C C . SER A 1 241 ? -1.595 -16.223 -3.550 1.00 81.44 241 SER A C 1
ATOM 1903 O O . SER A 1 241 ? -0.777 -15.833 -4.384 1.00 81.44 241 SER A O 1
ATOM 1905 N N . SER A 1 242 ? -2.710 -16.856 -3.927 1.00 78.88 242 SER A N 1
ATOM 1906 C CA . SER A 1 242 ? -3.025 -17.139 -5.336 1.00 78.88 242 SER A CA 1
ATOM 1907 C C . SER A 1 242 ? -3.064 -15.878 -6.210 1.00 78.88 242 SER A C 1
ATOM 1909 O O . SER A 1 242 ? -2.620 -15.923 -7.353 1.00 78.88 242 SER A O 1
ATOM 1911 N N . CYS A 1 243 ? -3.534 -14.748 -5.670 1.00 78.81 243 CYS A N 1
ATOM 1912 C CA . CYS A 1 243 ? -3.553 -13.466 -6.381 1.00 78.81 243 CYS A CA 1
ATOM 1913 C C . CYS A 1 243 ? -2.139 -12.914 -6.613 1.00 78.81 243 CYS A C 1
ATOM 1915 O O . CYS A 1 243 ? -1.833 -12.436 -7.700 1.00 78.81 243 CYS A O 1
ATOM 1917 N N . GLU A 1 244 ? -1.257 -13.009 -5.616 1.00 86.12 244 GLU A N 1
ATOM 1918 C CA . GLU A 1 244 ? 0.146 -12.592 -5.750 1.00 86.12 244 GLU A CA 1
ATOM 1919 C C . GLU A 1 244 ? 0.883 -13.457 -6.782 1.00 86.12 244 GLU A C 1
ATOM 1921 O O . GLU A 1 244 ? 1.626 -12.934 -7.610 1.00 86.12 244 GLU A O 1
ATOM 1926 N N . LEU A 1 245 ? 0.609 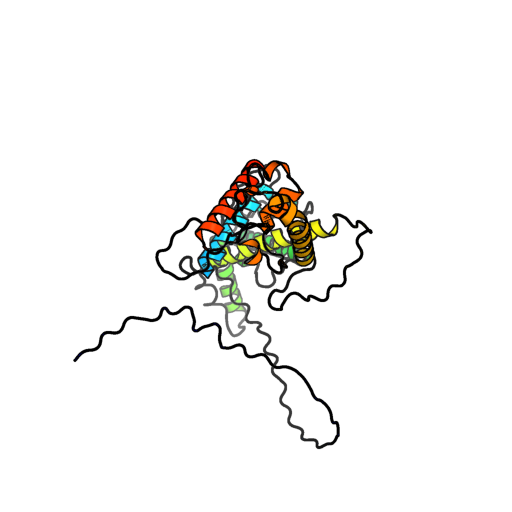-14.765 -6.815 1.00 87.44 245 LEU A N 1
ATOM 1927 C CA . LEU A 1 245 ? 1.146 -15.659 -7.846 1.00 87.44 245 LEU A CA 1
ATOM 1928 C C . LEU A 1 245 ? 0.634 -15.306 -9.252 1.00 87.44 245 LEU A C 1
ATOM 1930 O O . LEU A 1 245 ? 1.406 -15.336 -10.210 1.00 87.44 245 LEU A O 1
ATOM 1934 N N . GLN A 1 246 ? -0.642 -14.931 -9.390 1.00 87.00 246 GLN A N 1
ATOM 1935 C CA . GLN A 1 246 ? -1.184 -14.438 -10.662 1.00 87.00 246 GLN A CA 1
ATOM 1936 C C . GLN A 1 246 ? -0.498 -13.139 -11.106 1.00 87.00 246 GLN A C 1
ATOM 1938 O O . GLN A 1 246 ? -0.151 -13.011 -12.281 1.00 87.00 246 GLN A O 1
ATOM 1943 N N . LEU A 1 247 ? -0.242 -12.207 -10.181 1.00 89.75 247 LEU A N 1
ATOM 1944 C CA . LEU A 1 247 ? 0.501 -10.976 -10.468 1.00 89.75 247 LEU A CA 1
ATOM 1945 C C . LEU A 1 247 ? 1.938 -11.266 -10.921 1.00 89.75 247 LEU A C 1
ATOM 1947 O O . LEU A 1 247 ? 2.379 -10.701 -11.920 1.00 89.75 247 LEU A O 1
ATOM 1951 N N . LEU A 1 248 ? 2.651 -12.183 -10.258 1.00 91.75 248 LEU A N 1
ATOM 1952 C CA . LEU A 1 248 ? 3.987 -12.611 -10.693 1.00 91.75 248 LEU A CA 1
ATOM 1953 C C . LEU A 1 248 ? 3.953 -13.234 -12.093 1.00 91.75 248 LEU A C 1
ATOM 1955 O O . LEU A 1 248 ? 4.794 -12.919 -12.934 1.00 91.75 248 LEU A O 1
ATOM 1959 N N . SER A 1 249 ? 2.964 -14.085 -12.380 1.00 91.44 249 SER A N 1
ATOM 1960 C CA . SER A 1 249 ? 2.796 -14.667 -13.717 1.00 91.44 249 SER A CA 1
ATOM 1961 C C . SER A 1 249 ? 2.556 -13.593 -14.782 1.00 91.44 249 SER A C 1
ATOM 1963 O O . SER A 1 249 ? 3.109 -13.675 -15.879 1.00 91.44 249 SER A O 1
ATOM 1965 N N . TRP A 1 250 ? 1.749 -12.581 -14.468 1.00 94.25 250 TRP A N 1
ATOM 1966 C CA . TRP A 1 250 ? 1.464 -11.462 -15.363 1.00 94.25 250 TRP A CA 1
ATOM 1967 C C . TRP A 1 250 ? 2.703 -10.591 -15.622 1.00 94.25 250 TRP A C 1
ATOM 1969 O O . TRP A 1 250 ? 2.972 -10.241 -16.772 1.00 94.25 250 TRP A O 1
ATOM 1979 N N . LEU A 1 251 ? 3.505 -10.311 -14.589 1.00 95.81 251 LEU A N 1
ATOM 1980 C CA . LEU A 1 251 ? 4.779 -9.598 -14.726 1.00 95.81 251 LEU A CA 1
ATOM 1981 C C . LEU A 1 251 ? 5.774 -10.363 -15.606 1.00 95.81 251 LEU A C 1
ATOM 1983 O O . LEU A 1 251 ? 6.375 -9.765 -16.497 1.00 95.81 251 LEU A O 1
ATOM 1987 N N . ASN A 1 252 ? 5.914 -11.677 -15.401 1.00 96.12 252 ASN A N 1
ATOM 1988 C CA . ASN A 1 252 ? 6.789 -12.527 -16.217 1.00 96.12 252 ASN A CA 1
ATOM 1989 C C . ASN A 1 252 ? 6.407 -12.483 -17.701 1.00 96.12 252 ASN A C 1
ATOM 1991 O O . ASN A 1 252 ? 7.268 -12.287 -18.556 1.00 96.12 252 ASN A O 1
ATOM 1995 N N . MET A 1 253 ? 5.112 -12.611 -18.005 1.00 95.44 253 MET A N 1
ATOM 1996 C CA . MET A 1 253 ? 4.605 -12.557 -19.378 1.00 95.44 253 MET A CA 1
ATOM 1997 C C . MET A 1 253 ? 4.955 -11.228 -20.066 1.00 95.44 253 MET A C 1
ATOM 1999 O O . MET A 1 253 ? 5.429 -11.220 -21.205 1.00 95.44 253 MET A O 1
ATOM 2003 N N . HIS A 1 254 ? 4.736 -10.097 -19.390 1.00 96.44 254 HIS A N 1
ATOM 2004 C CA . HIS A 1 254 ? 5.020 -8.773 -19.955 1.00 96.44 254 HIS A CA 1
ATOM 2005 C C . HIS A 1 254 ? 6.512 -8.487 -20.073 1.00 96.44 254 HIS A C 1
ATOM 2007 O O . HIS A 1 254 ? 6.945 -7.916 -21.070 1.00 96.44 254 HIS A O 1
ATOM 2013 N N . TYR A 1 255 ? 7.313 -8.905 -19.094 1.00 96.56 255 TYR A N 1
ATOM 2014 C CA . TYR A 1 255 ? 8.762 -8.748 -19.166 1.00 96.56 255 TYR A CA 1
ATOM 2015 C C . TYR A 1 255 ? 9.347 -9.510 -20.357 1.00 96.56 255 TYR A C 1
ATOM 2017 O O . TYR A 1 255 ? 10.056 -8.925 -21.179 1.00 96.56 255 TYR A O 1
ATOM 2025 N N . GLU A 1 256 ? 8.993 -10.790 -20.489 1.00 94.50 256 GLU A N 1
ATOM 2026 C CA . GLU A 1 256 ? 9.535 -11.639 -21.547 1.00 94.50 256 GLU A CA 1
ATOM 2027 C C . GLU A 1 256 ? 9.053 -11.209 -22.937 1.00 94.50 256 GLU A C 1
ATOM 2029 O O . GLU A 1 256 ? 9.846 -11.153 -23.871 1.00 94.50 256 GLU A O 1
ATOM 2034 N N . SER A 1 257 ? 7.782 -10.826 -23.087 1.00 94.19 257 SER A N 1
ATOM 2035 C CA . SER A 1 257 ? 7.260 -10.392 -24.393 1.00 94.19 257 SER A CA 1
ATOM 2036 C C . SER A 1 257 ? 7.791 -9.029 -24.852 1.00 94.19 257 SER A C 1
ATOM 2038 O O . SER A 1 257 ? 7.849 -8.761 -26.055 1.00 94.19 257 SER A O 1
ATOM 2040 N N . MET A 1 258 ? 8.173 -8.149 -23.921 1.00 94.69 258 MET A N 1
ATOM 2041 C CA . MET A 1 258 ? 8.461 -6.750 -24.240 1.00 94.69 258 MET A CA 1
ATOM 2042 C C . MET A 1 258 ? 9.957 -6.405 -24.253 1.00 94.69 258 MET A C 1
ATOM 2044 O O . MET A 1 258 ? 10.340 -5.435 -24.909 1.00 94.69 258 MET A O 1
ATOM 2048 N N . ARG A 1 259 ? 10.834 -7.198 -23.620 1.00 92.69 259 ARG A N 1
ATOM 2049 C CA . ARG A 1 259 ? 12.283 -6.905 -23.549 1.00 92.69 259 ARG A CA 1
ATOM 2050 C C . ARG A 1 259 ? 12.961 -6.710 -24.910 1.00 92.69 259 ARG A C 1
ATOM 2052 O O . ARG A 1 259 ? 13.706 -5.745 -25.088 1.00 92.69 259 ARG A O 1
ATOM 2059 N N . ASP A 1 260 ? 12.668 -7.559 -25.890 1.00 91.00 260 ASP A N 1
ATOM 2060 C CA . ASP A 1 260 ? 13.249 -7.433 -27.234 1.00 91.00 260 ASP A CA 1
ATOM 2061 C C . ASP A 1 260 ? 12.596 -6.304 -28.036 1.00 91.00 260 ASP A C 1
ATOM 2063 O O . ASP A 1 260 ? 13.263 -5.602 -28.794 1.00 91.00 260 ASP A O 1
ATOM 2067 N N . THR A 1 261 ? 11.307 -6.053 -27.819 1.00 92.19 261 THR A N 1
ATOM 2068 C CA . THR A 1 261 ? 10.592 -4.947 -28.469 1.00 92.19 261 THR A CA 1
ATOM 2069 C C . THR A 1 261 ? 11.133 -3.587 -28.018 1.00 92.19 261 THR A C 1
ATOM 2071 O O . THR A 1 261 ? 11.278 -2.664 -28.823 1.00 92.19 261 THR A O 1
ATOM 2074 N N . VAL A 1 262 ? 11.467 -3.446 -26.732 1.00 92.25 262 VAL A N 1
ATOM 2075 C CA . VAL A 1 262 ? 11.954 -2.180 -26.165 1.00 92.25 262 VAL A CA 1
ATOM 2076 C C . VAL A 1 262 ? 13.437 -1.960 -26.472 1.00 92.25 262 VAL A C 1
ATOM 2078 O O . VAL A 1 262 ? 13.821 -0.838 -26.818 1.00 92.25 262 VAL A O 1
ATOM 2081 N N . TRP A 1 263 ? 14.264 -3.009 -26.375 1.00 92.00 263 TRP A N 1
ATOM 2082 C CA . TRP A 1 263 ? 15.730 -2.885 -26.410 1.00 92.00 263 TRP A CA 1
ATOM 2083 C C . TRP A 1 263 ? 16.448 -3.714 -27.492 1.00 92.00 263 TRP A C 1
ATOM 2085 O O . TRP A 1 263 ? 17.650 -3.529 -27.685 1.00 92.00 263 TRP A O 1
ATOM 2095 N N . GLY A 1 264 ? 15.752 -4.585 -28.225 1.00 79.50 264 GLY A N 1
ATOM 2096 C CA . GLY A 1 264 ? 16.344 -5.503 -29.208 1.00 79.50 264 GLY A CA 1
ATOM 2097 C C . GLY A 1 264 ? 16.634 -4.895 -30.586 1.00 79.50 264 GLY A C 1
ATOM 2098 O O . GLY A 1 264 ? 17.518 -5.373 -31.294 1.00 79.50 264 GLY A O 1
ATOM 2099 N N . THR A 1 265 ? 15.957 -3.815 -30.987 1.00 64.44 265 THR A N 1
ATOM 2100 C CA . THR A 1 265 ? 16.054 -3.275 -32.360 1.00 64.44 265 THR A CA 1
ATOM 2101 C C . THR A 1 265 ? 16.804 -1.941 -32.450 1.00 64.44 265 THR A C 1
ATOM 2103 O O . THR A 1 265 ? 16.204 -0.899 -32.728 1.00 64.44 265 THR A O 1
ATOM 2106 N N . GLY A 1 266 ? 18.129 -1.946 -32.262 1.00 55.41 266 GLY A N 1
ATOM 2107 C CA . GLY A 1 266 ? 18.947 -0.758 -32.535 1.00 55.41 266 GLY A CA 1
ATOM 2108 C C . GLY A 1 266 ? 20.450 -1.014 -32.656 1.00 55.41 266 GLY A C 1
ATOM 2109 O O . GLY A 1 266 ? 21.074 -1.540 -31.746 1.00 55.41 266 GLY A O 1
ATOM 2110 N N . ARG A 1 267 ? 21.074 -0.521 -33.739 1.00 49.34 267 ARG A N 1
ATOM 2111 C CA . ARG A 1 267 ? 22.549 -0.438 -33.897 1.00 49.34 267 ARG A CA 1
ATOM 2112 C C . ARG A 1 267 ? 23.221 0.533 -32.903 1.00 49.34 267 ARG A C 1
ATOM 2114 O O . ARG A 1 267 ? 24.421 0.762 -32.986 1.00 49.34 267 ARG A O 1
ATOM 2121 N N . THR A 1 268 ? 22.449 1.142 -32.002 1.00 50.38 268 THR A N 1
ATOM 2122 C CA . THR A 1 268 ? 22.869 2.220 -31.095 1.00 50.38 268 THR A CA 1
ATOM 2123 C C . THR A 1 268 ? 22.816 1.838 -29.612 1.00 50.38 268 THR A C 1
ATOM 2125 O O . THR A 1 268 ? 23.329 2.594 -28.789 1.00 50.38 268 THR A O 1
ATOM 2128 N N . CYS A 1 269 ? 22.218 0.699 -29.236 1.00 52.56 269 CYS A N 1
ATOM 2129 C CA . CYS A 1 269 ? 22.208 0.228 -27.847 1.00 52.56 269 CYS A CA 1
ATOM 2130 C C . CYS A 1 269 ? 23.507 -0.543 -27.574 1.00 52.56 269 CYS A C 1
ATOM 2132 O O . CYS A 1 269 ? 23.702 -1.641 -28.085 1.00 52.56 269 CYS A O 1
ATOM 2134 N N . LYS A 1 270 ? 24.398 0.020 -26.750 1.00 53.19 270 LYS A N 1
ATOM 2135 C CA . LYS A 1 270 ? 25.710 -0.566 -26.416 1.00 53.19 270 LYS A CA 1
ATOM 2136 C C . LYS A 1 270 ? 25.650 -1.944 -25.721 1.00 53.19 270 LYS A C 1
ATOM 2138 O O . LYS A 1 270 ? 26.701 -2.551 -25.563 1.00 53.19 270 LYS A O 1
ATOM 2143 N N . SER A 1 271 ? 24.474 -2.433 -25.309 1.00 59.47 271 SER A N 1
ATOM 2144 C CA . SER A 1 271 ? 24.327 -3.637 -24.470 1.00 59.47 271 SER A CA 1
A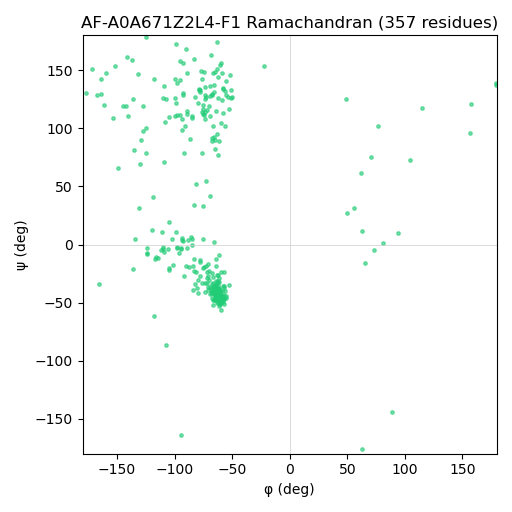TOM 2145 C C . SER A 1 271 ? 23.246 -4.642 -24.907 1.00 59.47 271 SER A C 1
ATOM 2147 O O . SER A 1 271 ? 23.049 -5.631 -24.212 1.00 59.47 271 SER A O 1
ATOM 2149 N N . GLY A 1 272 ? 22.565 -4.449 -26.046 1.00 77.00 272 GLY A N 1
ATOM 2150 C CA . GLY A 1 272 ? 21.503 -5.368 -26.497 1.00 77.00 272 GLY A CA 1
ATOM 2151 C C . GLY A 1 272 ? 20.296 -5.460 -25.546 1.00 77.00 272 GLY A C 1
ATOM 2152 O O . GLY A 1 272 ? 20.204 -4.721 -24.559 1.00 77.00 272 GLY A O 1
ATOM 2153 N N . ALA A 1 273 ? 19.344 -6.343 -25.863 1.00 85.62 273 ALA A N 1
ATOM 2154 C CA . ALA A 1 273 ? 18.193 -6.606 -24.999 1.00 85.62 273 ALA A CA 1
ATOM 2155 C C . ALA A 1 273 ? 18.645 -7.170 -23.636 1.00 85.62 273 ALA A C 1
ATOM 2157 O O . ALA A 1 273 ? 19.619 -7.927 -23.591 1.00 85.62 273 ALA A O 1
ATOM 2158 N N . PRO A 1 274 ? 17.967 -6.824 -22.522 1.00 91.44 274 PRO A N 1
ATOM 2159 C CA . PRO A 1 274 ? 18.306 -7.368 -21.208 1.00 91.44 274 PRO A CA 1
ATOM 2160 C C . PRO A 1 274 ? 18.155 -8.892 -21.211 1.00 91.44 274 PRO A C 1
ATOM 2162 O O . PRO A 1 274 ? 17.394 -9.432 -22.014 1.00 91.44 274 PRO A O 1
ATOM 2165 N N . SER A 1 275 ? 18.879 -9.595 -20.340 1.00 89.31 275 SER A N 1
ATOM 2166 C CA . SER A 1 275 ? 18.853 -11.061 -20.285 1.00 89.31 275 SER A CA 1
ATOM 2167 C C . SER A 1 275 ? 17.486 -11.600 -19.867 1.00 89.31 275 SER A C 1
ATOM 2169 O O . SER A 1 275 ? 16.815 -10.999 -19.031 1.00 89.31 275 SER A O 1
ATOM 2171 N N . ALA A 1 276 ? 17.117 -12.778 -20.375 1.00 89.75 276 ALA A N 1
ATOM 2172 C CA . ALA A 1 276 ? 15.953 -13.505 -19.882 1.00 89.75 276 ALA A CA 1
ATOM 2173 C C . ALA A 1 276 ? 16.123 -13.765 -18.382 1.00 89.75 276 ALA A C 1
ATOM 2175 O O . ALA A 1 276 ? 17.194 -14.200 -17.950 1.00 89.75 276 ALA A O 1
ATOM 2176 N N . ARG A 1 277 ? 15.081 -13.517 -17.590 1.00 91.75 277 ARG A N 1
ATOM 2177 C CA . ARG A 1 277 ? 15.048 -13.889 -16.173 1.00 91.75 277 ARG A CA 1
ATOM 2178 C C . ARG A 1 277 ? 13.620 -14.128 -15.718 1.00 91.75 277 ARG A C 1
ATOM 2180 O O . ARG A 1 277 ? 12.688 -13.554 -16.273 1.00 91.75 277 ARG A O 1
ATOM 2187 N N . TRP A 1 278 ? 13.480 -14.963 -14.696 1.00 91.44 278 TRP A N 1
ATOM 2188 C CA . TRP A 1 278 ? 12.196 -15.293 -14.097 1.00 91.44 278 TRP A CA 1
ATOM 2189 C C . TRP A 1 278 ? 11.982 -14.477 -12.822 1.00 91.44 278 TRP A C 1
ATOM 2191 O O . TRP A 1 278 ? 12.832 -14.482 -11.935 1.00 91.44 278 TRP A O 1
ATOM 2201 N N . ILE A 1 279 ? 10.858 -13.769 -12.752 1.00 93.62 279 ILE A N 1
ATOM 2202 C CA . ILE A 1 279 ? 10.478 -12.886 -11.653 1.00 93.62 279 ILE A CA 1
ATOM 2203 C C . ILE A 1 279 ? 9.716 -13.731 -10.631 1.00 93.62 279 ILE A C 1
ATOM 2205 O O . ILE A 1 279 ? 8.633 -14.246 -10.918 1.00 93.62 279 ILE A O 1
ATOM 2209 N N . VAL A 1 280 ? 10.288 -13.883 -9.441 1.00 89.69 280 VAL A N 1
ATOM 2210 C CA . VAL A 1 280 ? 9.757 -14.701 -8.339 1.00 89.69 280 VAL A CA 1
ATOM 2211 C C . VAL A 1 280 ? 9.400 -13.885 -7.104 1.00 89.69 280 VAL A C 1
ATOM 2213 O O . VAL A 1 280 ? 8.746 -14.417 -6.210 1.00 89.69 280 VAL A O 1
ATOM 2216 N N . ASN A 1 281 ? 9.821 -12.621 -7.024 1.00 89.12 281 ASN A N 1
ATOM 2217 C CA . ASN A 1 281 ? 9.507 -11.733 -5.908 1.00 89.12 281 ASN A CA 1
ATOM 2218 C C . ASN A 1 281 ? 9.227 -10.290 -6.366 1.00 89.12 281 ASN A C 1
ATOM 2220 O O . ASN A 1 281 ? 9.601 -9.886 -7.464 1.00 89.12 281 ASN A O 1
ATOM 2224 N N . PHE A 1 282 ? 8.569 -9.505 -5.510 1.00 88.56 282 PHE A N 1
ATOM 2225 C CA . PHE A 1 282 ? 8.243 -8.094 -5.771 1.00 88.56 282 PHE A CA 1
ATOM 2226 C C . PHE A 1 282 ? 9.343 -7.114 -5.329 1.00 88.56 282 PHE A C 1
ATOM 2228 O O . PHE A 1 282 ? 9.168 -5.905 -5.443 1.00 88.56 282 PHE A O 1
ATOM 2235 N N . ASP A 1 283 ? 10.478 -7.626 -4.852 1.00 85.75 283 ASP A N 1
ATOM 2236 C CA . ASP A 1 283 ? 11.530 -6.830 -4.232 1.00 85.75 283 ASP A CA 1
ATOM 2237 C C . ASP A 1 283 ? 12.749 -6.717 -5.161 1.00 85.75 283 ASP A C 1
ATOM 2239 O O . ASP A 1 283 ? 12.897 -5.776 -5.944 1.00 85.75 283 ASP A O 1
ATOM 2243 N N . LEU A 1 284 ? 13.647 -7.698 -5.080 1.00 87.12 284 LEU A N 1
ATOM 2244 C CA . LEU A 1 284 ? 14.928 -7.713 -5.777 1.00 87.12 284 LEU A CA 1
ATOM 2245 C C . LEU A 1 284 ? 14.731 -7.759 -7.294 1.00 87.12 284 LEU A C 1
ATOM 2247 O O . LEU A 1 284 ? 15.419 -7.046 -8.022 1.00 87.12 284 LEU A O 1
ATOM 2251 N N . ASP A 1 285 ? 13.739 -8.509 -7.771 1.00 91.06 285 ASP A N 1
ATOM 2252 C CA . ASP A 1 285 ? 13.540 -8.718 -9.211 1.00 91.06 285 ASP A CA 1
ATOM 2253 C C . ASP A 1 285 ? 12.985 -7.476 -9.929 1.00 91.06 285 ASP A C 1
ATOM 2255 O O . ASP A 1 285 ? 13.103 -7.358 -11.155 1.00 91.06 285 ASP A O 1
ATOM 2259 N N . LEU A 1 286 ? 12.403 -6.535 -9.174 1.00 92.94 286 LEU A N 1
ATOM 2260 C CA . LEU A 1 286 ? 11.888 -5.257 -9.677 1.00 92.94 286 LEU A CA 1
ATOM 2261 C C . LEU A 1 286 ? 12.882 -4.097 -9.507 1.00 92.94 286 LEU A C 1
ATOM 2263 O O . LEU A 1 286 ? 12.644 -3.005 -10.024 1.00 92.94 286 LEU A O 1
ATOM 2267 N N . THR A 1 287 ? 13.998 -4.318 -8.805 1.00 91.19 287 THR A N 1
ATOM 2268 C CA . THR A 1 287 ? 14.882 -3.246 -8.316 1.00 91.19 287 THR A CA 1
ATOM 2269 C C . THR A 1 287 ? 15.547 -2.433 -9.432 1.00 91.19 287 THR A C 1
ATOM 2271 O O . THR A 1 287 ? 15.772 -1.238 -9.253 1.00 91.19 287 THR A O 1
ATOM 2274 N N . ASP A 1 288 ? 15.841 -3.034 -10.587 1.00 92.06 288 ASP A N 1
ATOM 2275 C CA . ASP A 1 288 ? 16.500 -2.358 -11.718 1.00 92.06 288 ASP A CA 1
ATOM 2276 C C . ASP A 1 288 ? 15.545 -1.593 -12.654 1.00 92.06 288 ASP A C 1
ATOM 2278 O O . ASP A 1 288 ? 15.987 -1.009 -13.650 1.00 92.06 288 ASP A O 1
ATOM 2282 N N . GLY A 1 289 ? 14.241 -1.629 -12.365 1.00 94.38 289 GLY A N 1
ATOM 2283 C CA . GLY A 1 289 ? 13.194 -0.936 -13.110 1.00 94.38 289 GLY A CA 1
ATOM 2284 C C . GLY A 1 289 ? 12.857 -1.530 -14.483 1.00 94.38 289 GLY A C 1
ATOM 2285 O O . GLY A 1 289 ? 11.906 -1.069 -15.116 1.00 94.38 289 GLY A O 1
ATOM 2286 N N . LEU A 1 290 ? 13.572 -2.553 -14.965 1.00 95.56 290 LEU A N 1
ATOM 2287 C CA . LEU A 1 290 ? 13.376 -3.090 -16.319 1.00 95.56 290 LEU A CA 1
ATOM 2288 C C . LEU A 1 290 ? 12.058 -3.857 -16.461 1.00 95.56 290 LEU A C 1
ATOM 2290 O O . LEU A 1 290 ? 11.395 -3.755 -17.495 1.00 95.56 290 LEU A O 1
ATOM 2294 N N . VAL A 1 291 ? 11.646 -4.579 -15.416 1.00 96.31 291 VAL A N 1
ATOM 2295 C CA . VAL A 1 291 ? 10.356 -5.293 -15.381 1.00 96.31 291 VAL A CA 1
ATOM 2296 C C . VAL A 1 291 ? 9.194 -4.303 -15.447 1.00 96.31 291 VAL A C 1
ATOM 2298 O O . VAL A 1 291 ? 8.300 -4.453 -16.278 1.00 96.31 291 VAL A O 1
ATOM 2301 N N . LEU A 1 292 ? 9.248 -3.236 -14.643 1.00 95.88 292 LEU A N 1
ATOM 2302 C CA . LEU A 1 292 ? 8.229 -2.183 -14.642 1.00 95.88 292 LEU A CA 1
ATOM 2303 C C . LEU A 1 292 ? 8.190 -1.428 -15.975 1.00 95.88 292 LEU A C 1
ATOM 2305 O O . LEU A 1 292 ? 7.112 -1.183 -16.509 1.00 95.88 292 LEU A O 1
ATOM 2309 N N . ALA A 1 293 ? 9.347 -1.099 -16.553 1.00 96.19 293 ALA A N 1
ATOM 2310 C CA . ALA A 1 293 ? 9.415 -0.460 -17.865 1.00 96.19 293 ALA A CA 1
ATOM 2311 C C . ALA A 1 293 ? 8.839 -1.347 -18.978 1.00 96.19 293 ALA A C 1
ATOM 2313 O O . ALA A 1 293 ? 8.124 -0.847 -19.842 1.00 96.19 293 ALA A O 1
ATOM 2314 N N . SER A 1 294 ? 9.102 -2.656 -18.936 1.00 96.94 294 SER A N 1
ATOM 2315 C CA . SER A 1 294 ? 8.543 -3.630 -19.883 1.00 96.94 294 SER A CA 1
ATOM 2316 C C . SER A 1 294 ? 7.022 -3.696 -19.775 1.00 96.94 294 SER A C 1
ATOM 2318 O O . SER A 1 294 ? 6.320 -3.613 -20.779 1.00 96.94 294 SER A O 1
ATOM 2320 N N . LEU A 1 295 ? 6.502 -3.744 -18.548 1.00 96.69 295 LEU A N 1
ATOM 2321 C CA . LEU A 1 295 ? 5.068 -3.697 -18.297 1.00 96.69 295 LEU A CA 1
ATOM 2322 C C . LEU A 1 295 ? 4.435 -2.406 -18.841 1.00 96.69 295 LEU A C 1
ATOM 2324 O O . LEU A 1 295 ? 3.452 -2.453 -19.577 1.00 96.69 295 LEU A O 1
ATOM 2328 N N . LEU A 1 296 ? 5.012 -1.246 -18.520 1.00 96.31 296 LEU A N 1
ATOM 2329 C CA . LEU A 1 296 ? 4.517 0.040 -19.014 1.00 96.31 296 LEU A CA 1
ATOM 2330 C C . LEU A 1 296 ? 4.601 0.132 -20.539 1.00 96.31 296 LEU A C 1
ATOM 2332 O O . LEU A 1 296 ? 3.689 0.664 -21.160 1.00 96.31 296 LEU A O 1
ATOM 2336 N N . ALA A 1 297 ? 5.655 -0.398 -21.156 1.00 96.06 297 ALA A N 1
ATOM 2337 C CA . ALA A 1 297 ? 5.811 -0.424 -22.605 1.00 96.06 297 ALA A CA 1
ATOM 2338 C C . ALA A 1 297 ? 4.735 -1.271 -23.299 1.00 96.06 297 ALA A C 1
ATOM 2340 O O . ALA A 1 297 ? 4.280 -0.886 -24.374 1.00 96.06 297 ALA A O 1
ATOM 2341 N N . ALA A 1 298 ? 4.289 -2.368 -22.678 1.00 96.81 298 ALA A N 1
ATOM 2342 C CA . ALA A 1 298 ? 3.236 -3.216 -23.230 1.00 96.81 298 ALA A CA 1
ATOM 2343 C C . ALA A 1 298 ? 1.889 -2.486 -23.348 1.00 96.81 298 ALA A C 1
ATOM 2345 O O . ALA A 1 298 ? 1.190 -2.638 -24.348 1.00 96.81 298 ALA A O 1
ATOM 2346 N N . TYR A 1 299 ? 1.543 -1.652 -22.363 1.00 95.88 299 TYR A N 1
ATOM 2347 C CA . TYR A 1 299 ? 0.295 -0.878 -22.370 1.00 95.88 299 TYR A CA 1
ATOM 2348 C C . TYR A 1 299 ? 0.445 0.517 -22.994 1.00 95.88 299 TYR A C 1
ATOM 2350 O O . TYR A 1 299 ? -0.520 1.070 -23.516 1.00 95.88 299 TYR A O 1
ATOM 2358 N N . CYS A 1 300 ? 1.645 1.098 -22.956 1.00 96.12 300 CYS A N 1
ATOM 2359 C CA . CYS A 1 300 ? 1.956 2.438 -23.455 1.00 96.12 300 CYS A CA 1
ATOM 2360 C C . CYS A 1 300 ? 3.192 2.425 -24.382 1.00 96.12 300 CYS A C 1
ATOM 2362 O O . CYS A 1 300 ? 4.231 3.002 -24.036 1.00 96.12 300 CYS A O 1
ATOM 2364 N N . PRO A 1 301 ? 3.106 1.833 -25.594 1.00 95.25 301 PRO A N 1
ATOM 2365 C CA . PRO A 1 301 ? 4.260 1.685 -26.493 1.00 95.25 301 PRO A CA 1
ATOM 2366 C C . PRO A 1 301 ? 4.913 3.011 -26.915 1.00 95.25 301 PRO A C 1
ATOM 2368 O O . PRO A 1 301 ? 6.100 3.066 -27.230 1.00 95.25 301 PRO A O 1
ATOM 2371 N N . TYR A 1 302 ? 4.168 4.119 -26.879 1.00 94.62 302 TYR A N 1
ATOM 2372 C CA . TYR A 1 302 ? 4.680 5.463 -27.178 1.00 94.62 302 TYR A CA 1
ATOM 2373 C C . TYR A 1 302 ? 5.758 5.945 -26.184 1.00 94.62 302 TYR A C 1
ATOM 2375 O O . TYR A 1 302 ? 6.548 6.844 -26.496 1.00 94.62 302 TYR A O 1
ATOM 2383 N N . LEU A 1 303 ? 5.847 5.331 -24.999 1.00 95.31 303 LEU A N 1
ATOM 2384 C CA . LEU A 1 303 ? 6.894 5.612 -24.015 1.00 95.31 303 LEU A CA 1
ATOM 2385 C C . LEU A 1 303 ? 8.236 4.953 -24.359 1.00 95.31 303 LEU A C 1
ATOM 2387 O O . LEU A 1 303 ? 9.266 5.362 -23.826 1.00 95.31 303 LEU A O 1
ATOM 2391 N N . ILE A 1 304 ? 8.269 3.982 -25.276 1.00 93.94 304 ILE A N 1
ATOM 2392 C CA . ILE A 1 304 ? 9.489 3.238 -25.624 1.00 93.94 304 ILE A CA 1
ATOM 2393 C C . ILE A 1 304 ? 10.569 4.183 -26.155 1.00 93.94 304 ILE A C 1
ATOM 2395 O O . ILE A 1 304 ? 11.670 4.258 -25.606 1.00 93.94 304 ILE A O 1
ATOM 2399 N N . CYS A 1 305 ? 10.245 4.942 -27.203 1.00 92.25 305 CYS A N 1
ATOM 2400 C CA . CYS A 1 305 ? 11.198 5.840 -27.852 1.00 92.25 305 CYS A CA 1
ATOM 2401 C C . CYS A 1 305 ? 11.571 7.034 -26.971 1.00 92.25 305 CYS A C 1
ATOM 2403 O O . CYS A 1 305 ? 12.718 7.473 -26.985 1.00 92.25 305 CYS A O 1
ATOM 2405 N N . SER A 1 306 ? 10.608 7.560 -26.215 1.00 92.81 306 SER A N 1
ATOM 2406 C CA . SER A 1 306 ? 10.797 8.760 -25.403 1.00 92.81 306 SER A CA 1
ATOM 2407 C C . SER A 1 306 ? 11.497 8.464 -24.076 1.00 92.81 306 SER A C 1
ATOM 2409 O O . SER A 1 306 ? 12.332 9.255 -23.642 1.00 92.81 306 SER A O 1
ATOM 2411 N N . HIS A 1 307 ? 11.204 7.335 -23.428 1.00 93.38 307 HIS A N 1
ATOM 2412 C CA . HIS A 1 307 ? 11.664 7.002 -22.080 1.00 93.38 307 HIS A CA 1
ATOM 2413 C C . HIS A 1 307 ? 12.546 5.757 -22.061 1.00 93.38 307 HIS A C 1
ATOM 2415 O O . HIS A 1 307 ? 13.712 5.862 -21.699 1.00 93.38 307 HIS A O 1
ATOM 2421 N N . PHE A 1 308 ? 12.034 4.595 -22.457 1.00 94.44 308 PHE A N 1
ATOM 2422 C CA . PHE A 1 308 ? 12.642 3.320 -22.054 1.00 94.44 308 PHE A CA 1
ATOM 2423 C C . PHE A 1 308 ? 13.901 2.925 -22.833 1.00 94.44 308 PHE A C 1
ATOM 2425 O O . PHE A 1 308 ? 14.797 2.301 -22.266 1.00 94.44 308 PHE A O 1
ATOM 2432 N N . ARG A 1 309 ? 14.058 3.372 -24.087 1.00 91.44 309 ARG A N 1
ATOM 2433 C CA . ARG A 1 309 ? 15.266 3.087 -24.890 1.00 91.44 309 ARG A CA 1
ATOM 2434 C C . ARG A 1 309 ? 16.580 3.550 -24.255 1.00 91.44 309 ARG A C 1
ATOM 2436 O O . ARG A 1 309 ? 17.630 3.023 -24.606 1.00 91.44 309 ARG A O 1
ATOM 2443 N N . ARG A 1 310 ? 16.541 4.539 -23.353 1.00 90.94 310 ARG A N 1
ATOM 2444 C CA . ARG A 1 310 ? 17.734 5.101 -22.692 1.00 90.94 310 ARG A CA 1
ATOM 2445 C C . ARG A 1 310 ? 18.067 4.446 -21.342 1.00 90.94 310 ARG A C 1
ATOM 2447 O O . ARG A 1 310 ? 18.935 4.947 -20.627 1.00 90.94 310 ARG A O 1
ATOM 2454 N N . MET A 1 311 ? 17.346 3.390 -20.968 1.00 93.88 311 MET A N 1
ATOM 2455 C CA . MET A 1 311 ? 17.618 2.608 -19.760 1.00 93.88 311 MET A CA 1
ATOM 2456 C C . MET A 1 311 ? 18.814 1.673 -19.969 1.00 93.88 311 MET A C 1
ATOM 2458 O O . MET A 1 311 ? 19.055 1.193 -21.077 1.00 93.88 311 MET A O 1
ATOM 2462 N N . TYR A 1 312 ? 19.550 1.402 -18.895 1.00 93.19 312 TYR A N 1
ATOM 2463 C CA . TYR A 1 312 ? 20.612 0.402 -18.869 1.00 93.19 312 TYR A CA 1
ATOM 2464 C C . TYR A 1 312 ? 19.997 -0.997 -18.826 1.00 93.19 312 TYR A C 1
ATOM 2466 O O . TYR A 1 312 ? 19.276 -1.312 -17.883 1.00 93.19 312 TYR A O 1
ATOM 2474 N N . THR A 1 313 ? 20.287 -1.835 -19.825 1.00 91.88 313 THR A N 1
ATOM 2475 C CA . THR A 1 313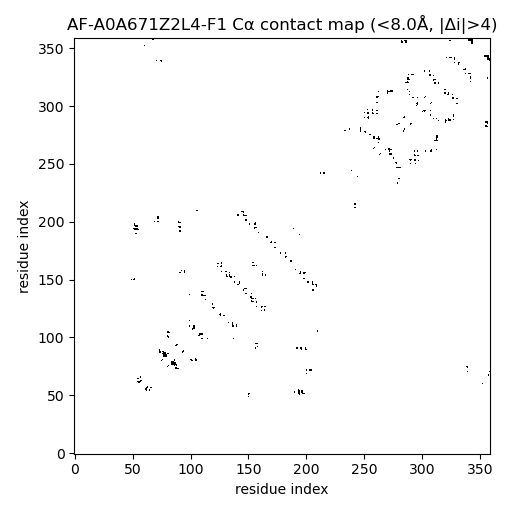 ? 19.760 -3.213 -19.910 1.00 91.88 313 THR A CA 1
ATOM 2476 C C . THR A 1 313 ? 20.576 -4.225 -19.109 1.00 91.88 313 THR A C 1
ATOM 2478 O O . THR A 1 313 ? 20.079 -5.293 -18.767 1.00 91.88 313 THR A O 1
ATOM 2481 N N . THR A 1 314 ? 21.812 -3.869 -18.764 1.00 88.75 314 THR A N 1
ATOM 2482 C CA . THR A 1 314 ? 22.681 -4.600 -17.839 1.00 88.75 314 THR A CA 1
ATOM 2483 C C . THR A 1 314 ? 23.122 -3.634 -16.748 1.00 88.75 314 THR A C 1
ATOM 2485 O O . THR A 1 314 ? 24.000 -2.801 -16.976 1.00 88.75 314 THR A O 1
ATOM 2488 N N . THR A 1 315 ? 22.485 -3.698 -15.582 1.00 85.44 315 THR A N 1
ATOM 2489 C CA . THR A 1 315 ? 22.818 -2.829 -14.450 1.00 85.44 315 THR A CA 1
ATOM 2490 C C . THR A 1 315 ? 23.900 -3.469 -13.587 1.00 85.44 315 THR A C 1
ATOM 2492 O O . THR A 1 315 ? 23.649 -4.479 -12.934 1.00 85.44 315 THR A O 1
ATOM 2495 N N . SER A 1 316 ? 25.096 -2.881 -13.571 1.00 84.50 316 SER A N 1
ATOM 2496 C CA . SER A 1 316 ? 26.233 -3.326 -12.751 1.00 84.50 316 SER A CA 1
ATOM 2497 C C . SER A 1 316 ? 26.559 -2.370 -11.601 1.00 84.50 316 SER A C 1
ATOM 2499 O O . SER A 1 316 ? 27.428 -2.670 -10.787 1.00 84.50 316 SER A O 1
ATOM 2501 N N . SER A 1 317 ? 25.899 -1.208 -11.540 1.00 90.25 317 SER A N 1
ATOM 2502 C CA . SER A 1 317 ? 26.107 -0.209 -10.491 1.00 90.25 317 SER A CA 1
ATOM 2503 C C . SER A 1 317 ? 24.790 0.380 -9.984 1.00 90.25 317 SER A C 1
ATOM 2505 O O . SER A 1 317 ? 23.762 0.358 -10.670 1.00 90.25 317 SER A O 1
ATOM 2507 N N . LEU A 1 318 ? 24.829 0.939 -8.773 1.00 88.06 318 LEU A N 1
ATOM 2508 C CA . LEU A 1 318 ? 23.668 1.562 -8.141 1.00 88.06 318 LEU A CA 1
ATOM 2509 C C . LEU A 1 318 ? 23.189 2.797 -8.916 1.00 88.06 318 LEU A C 1
ATOM 2511 O O . LEU A 1 318 ? 21.991 3.040 -9.010 1.00 88.06 318 LEU A O 1
ATOM 2515 N N . GLU A 1 319 ? 24.102 3.558 -9.511 1.00 91.31 319 GLU A N 1
ATOM 2516 C CA . GLU A 1 319 ? 23.787 4.745 -10.308 1.00 91.31 319 GLU A CA 1
ATOM 2517 C C . GLU A 1 319 ? 22.984 4.380 -11.559 1.00 91.31 319 GLU A C 1
ATOM 2519 O O . GLU A 1 319 ? 22.073 5.110 -11.949 1.00 91.31 319 GLU A O 1
ATOM 2524 N N . GLN A 1 320 ? 23.284 3.231 -12.173 1.00 92.56 320 GLN A N 1
ATOM 2525 C CA . GLN A 1 320 ? 22.539 2.727 -13.327 1.00 92.56 320 GLN A CA 1
ATOM 2526 C C . GLN A 1 320 ? 21.130 2.278 -12.931 1.00 92.56 320 GLN A C 1
ATOM 2528 O O . GLN A 1 320 ? 20.166 2.609 -13.622 1.00 92.56 320 GLN A O 1
ATOM 2533 N N . ILE A 1 321 ? 21.007 1.585 -11.795 1.00 91.75 321 ILE A N 1
ATOM 2534 C CA . ILE A 1 321 ? 19.715 1.215 -11.202 1.00 91.75 321 ILE A CA 1
ATOM 2535 C C . ILE A 1 321 ? 18.892 2.477 -10.905 1.00 91.75 321 ILE A C 1
ATOM 2537 O O . ILE A 1 321 ? 17.740 2.592 -11.320 1.00 91.75 321 ILE A O 1
ATOM 2541 N N . LEU A 1 322 ? 19.499 3.472 -10.255 1.00 90.94 322 LEU A N 1
ATOM 2542 C CA . LEU A 1 322 ? 18.850 4.737 -9.922 1.00 90.94 322 LEU A CA 1
ATOM 2543 C C . LEU A 1 322 ? 18.384 5.485 -11.177 1.00 90.94 322 LEU A C 1
ATOM 2545 O O . LEU A 1 322 ? 17.249 5.956 -11.231 1.00 90.94 322 LEU A O 1
ATOM 2549 N N . HIS A 1 323 ? 19.233 5.571 -12.202 1.00 93.75 323 HIS A N 1
ATOM 2550 C CA . HIS A 1 323 ? 18.885 6.175 -13.488 1.00 93.75 323 HIS A CA 1
ATOM 2551 C C . HIS A 1 323 ? 17.667 5.500 -14.125 1.00 93.75 323 HIS A C 1
ATOM 2553 O O . HIS A 1 323 ? 16.733 6.189 -14.542 1.00 93.75 323 HIS A O 1
ATOM 2559 N N . ASN A 1 324 ? 17.643 4.166 -14.153 1.00 95.19 324 ASN A N 1
ATOM 2560 C CA . ASN A 1 324 ? 16.502 3.403 -14.653 1.00 95.19 324 ASN A CA 1
ATOM 2561 C C . ASN A 1 324 ? 15.224 3.720 -13.866 1.00 95.19 324 ASN A C 1
ATOM 2563 O O . ASN A 1 324 ? 14.184 4.013 -14.458 1.00 95.19 324 ASN A O 1
ATOM 2567 N N . ASN A 1 325 ? 15.311 3.754 -12.541 1.00 93.62 325 ASN A N 1
ATOM 2568 C CA . ASN A 1 325 ? 14.162 4.003 -11.672 1.00 93.62 325 ASN A CA 1
ATOM 2569 C C . ASN A 1 325 ? 13.625 5.432 -11.806 1.00 93.62 325 ASN A C 1
ATOM 2571 O O . ASN A 1 325 ? 12.413 5.640 -11.805 1.00 93.62 325 ASN A O 1
ATOM 2575 N N . ILE A 1 326 ? 14.498 6.418 -12.039 1.00 93.06 326 ILE A N 1
ATOM 2576 C CA . ILE A 1 326 ? 14.091 7.786 -12.389 1.00 93.06 326 ILE A CA 1
ATOM 2577 C C . ILE A 1 326 ? 13.319 7.807 -13.714 1.00 93.06 326 ILE A C 1
ATOM 2579 O O . ILE A 1 326 ? 12.357 8.564 -13.852 1.00 93.06 326 ILE A O 1
ATOM 2583 N N . ILE A 1 327 ? 13.714 6.999 -14.700 1.00 94.81 327 ILE A N 1
ATOM 2584 C CA . ILE A 1 327 ? 13.000 6.913 -15.981 1.00 94.81 327 ILE A CA 1
ATOM 2585 C C . ILE A 1 327 ? 11.615 6.294 -15.791 1.00 94.81 327 ILE A C 1
ATOM 2587 O O . ILE A 1 327 ? 10.644 6.857 -16.297 1.00 94.81 327 ILE A O 1
ATOM 2591 N N . VAL A 1 328 ? 11.509 5.196 -15.037 1.00 95.00 328 VAL A N 1
ATOM 2592 C CA . VAL A 1 328 ? 10.221 4.568 -14.694 1.00 95.00 328 VAL A CA 1
ATOM 2593 C C . VAL A 1 328 ? 9.322 5.560 -13.957 1.00 95.00 328 VAL A C 1
ATOM 2595 O O . VAL A 1 328 ? 8.175 5.754 -14.349 1.00 95.00 328 VAL A O 1
ATOM 2598 N N . TYR A 1 329 ? 9.850 6.269 -12.959 1.00 91.94 329 TYR A N 1
ATOM 2599 C CA . TYR A 1 329 ? 9.104 7.289 -12.223 1.00 91.94 329 TYR A CA 1
ATOM 2600 C C . TYR A 1 329 ? 8.606 8.426 -13.129 1.00 91.94 329 TYR A C 1
ATOM 2602 O O . TYR A 1 329 ? 7.452 8.850 -13.034 1.00 91.94 329 TYR A O 1
ATOM 2610 N N . LYS A 1 330 ? 9.449 8.910 -14.051 1.00 92.06 330 LYS A N 1
ATOM 2611 C CA . LYS A 1 330 ? 9.053 9.929 -15.038 1.00 92.06 330 LYS A CA 1
ATOM 2612 C C . LYS A 1 330 ? 7.953 9.422 -15.969 1.00 92.06 330 LYS A C 1
ATOM 2614 O O . LYS A 1 330 ? 7.015 10.166 -16.239 1.00 92.06 330 LYS A O 1
ATOM 2619 N N . ALA A 1 331 ? 8.040 8.168 -16.410 1.00 94.00 331 ALA A N 1
ATOM 2620 C CA . ALA A 1 331 ? 7.005 7.532 -17.217 1.00 94.00 331 ALA A CA 1
ATOM 2621 C C . ALA A 1 331 ? 5.677 7.424 -16.449 1.00 94.00 331 ALA A C 1
ATOM 2623 O O . ALA A 1 331 ? 4.650 7.866 -16.950 1.00 94.00 331 ALA A O 1
ATOM 2624 N N . LEU A 1 332 ? 5.699 6.936 -15.206 1.00 91.88 332 LEU A N 1
ATOM 2625 C CA . LEU A 1 332 ? 4.515 6.882 -14.341 1.00 91.88 332 LEU A CA 1
ATOM 2626 C C . LEU A 1 332 ? 3.912 8.270 -14.102 1.00 91.88 332 LEU A C 1
ATOM 2628 O O . LEU A 1 332 ? 2.696 8.425 -14.132 1.00 91.88 332 LEU A O 1
ATOM 2632 N N . THR A 1 333 ? 4.749 9.293 -13.918 1.00 89.06 333 THR A N 1
ATOM 2633 C CA . THR A 1 333 ? 4.294 10.682 -13.751 1.00 89.06 333 THR A CA 1
ATOM 2634 C C . THR A 1 333 ? 3.605 11.195 -15.013 1.00 89.06 333 THR A C 1
ATOM 2636 O O . THR A 1 333 ? 2.543 11.800 -14.919 1.00 89.06 333 THR A O 1
ATOM 2639 N N . ALA A 1 334 ? 4.156 10.908 -16.197 1.00 90.06 334 ALA A N 1
ATOM 2640 C CA . ALA A 1 334 ? 3.531 11.268 -17.470 1.00 90.06 334 ALA A CA 1
ATOM 2641 C C . ALA A 1 334 ? 2.181 10.563 -17.697 1.00 90.06 334 ALA A C 1
ATOM 2643 O O . ALA A 1 334 ? 1.327 11.097 -18.399 1.00 90.06 334 ALA A O 1
ATOM 2644 N N . LEU A 1 335 ? 1.984 9.388 -17.093 1.00 89.44 335 LEU A N 1
ATOM 2645 C CA . LEU A 1 335 ? 0.732 8.628 -17.133 1.00 89.44 335 LEU A CA 1
ATOM 2646 C C . LEU A 1 335 ? -0.252 8.992 -16.010 1.00 89.44 335 LEU A C 1
ATOM 2648 O O . LEU A 1 335 ? -1.336 8.418 -15.959 1.00 89.44 335 LEU A O 1
ATOM 2652 N N . CYS A 1 336 ? 0.115 9.893 -15.092 1.00 85.00 336 CYS A N 1
ATOM 2653 C CA . CYS A 1 336 ? -0.627 10.146 -13.850 1.00 85.00 336 CYS A CA 1
ATOM 2654 C C . CYS A 1 336 ? -0.825 8.878 -12.985 1.00 85.00 336 CYS A C 1
ATOM 2656 O O . CYS A 1 336 ? -1.815 8.754 -12.268 1.00 85.00 336 CYS A O 1
ATOM 2658 N N . LEU A 1 337 ? 0.133 7.944 -13.044 1.00 82.38 337 LEU A N 1
ATOM 2659 C CA . LEU A 1 337 ? 0.171 6.681 -12.293 1.00 82.38 337 LEU A CA 1
ATOM 2660 C C . LEU A 1 337 ? 1.278 6.652 -11.224 1.00 82.38 337 LEU A C 1
ATOM 2662 O O . LEU A 1 337 ? 1.572 5.596 -10.673 1.00 82.38 337 LEU A O 1
ATOM 2666 N N . ASN A 1 338 ? 1.922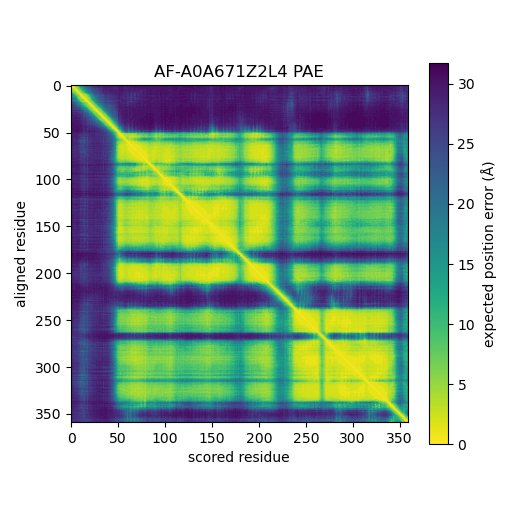 7.782 -10.916 1.00 73.75 338 ASN A N 1
ATOM 2667 C CA . ASN A 1 338 ? 3.012 7.887 -9.925 1.00 73.75 338 ASN A CA 1
ATOM 2668 C C . ASN A 1 338 ? 2.533 7.829 -8.461 1.00 73.75 338 ASN A C 1
ATOM 2670 O O . ASN A 1 338 ? 3.081 8.489 -7.566 1.00 73.75 338 ASN A O 1
ATOM 2674 N N . ILE A 1 339 ? 1.474 7.067 -8.229 1.00 63.56 339 ILE A N 1
ATOM 2675 C CA . ILE A 1 339 ? 0.920 6.852 -6.910 1.00 63.56 339 ILE A CA 1
ATOM 2676 C C . ILE A 1 339 ? 1.893 5.920 -6.178 1.00 63.56 339 ILE A C 1
ATOM 2678 O O . ILE A 1 339 ? 2.295 4.891 -6.711 1.00 63.56 339 ILE A O 1
ATOM 2682 N N . ASP A 1 340 ? 2.352 6.366 -5.013 1.00 60.03 340 ASP A N 1
ATOM 2683 C CA . ASP A 1 340 ? 3.208 5.647 -4.054 1.00 60.03 340 ASP A CA 1
ATOM 2684 C C . ASP A 1 340 ? 4.644 5.278 -4.468 1.00 60.03 340 ASP A C 1
ATOM 2686 O O . ASP A 1 340 ? 5.495 5.131 -3.597 1.00 60.03 340 ASP A O 1
ATOM 2690 N N . VAL A 1 341 ? 5.007 5.319 -5.753 1.00 61.75 341 VAL A N 1
ATOM 2691 C CA . VAL A 1 341 ? 6.403 5.085 -6.170 1.00 61.75 341 VAL A CA 1
ATOM 2692 C C . VAL A 1 341 ? 7.289 6.293 -5.839 1.00 61.75 341 VAL A C 1
ATOM 2694 O O . VAL A 1 341 ? 7.177 7.348 -6.469 1.00 61.75 341 VAL A O 1
ATOM 2697 N N . GLN A 1 342 ? 8.212 6.136 -4.886 1.00 61.59 342 GLN A N 1
ATOM 2698 C CA . GLN A 1 342 ? 9.277 7.106 -4.611 1.00 61.59 342 GLN A CA 1
ATOM 2699 C C . GLN A 1 342 ? 10.643 6.569 -5.042 1.00 61.59 342 GLN A C 1
ATOM 2701 O O . GLN A 1 342 ? 11.015 5.428 -4.769 1.00 61.59 342 GLN A O 1
ATOM 2706 N N . VAL A 1 343 ? 11.437 7.429 -5.679 1.00 58.50 343 VAL A N 1
ATOM 2707 C CA . VAL A 1 343 ? 12.857 7.153 -5.903 1.00 58.50 343 VAL A CA 1
ATOM 2708 C C . VAL A 1 343 ? 13.609 7.582 -4.647 1.00 58.50 343 VAL A C 1
ATOM 2710 O O . VAL A 1 343 ? 13.717 8.775 -4.370 1.00 58.50 343 VAL A O 1
ATOM 2713 N N . ASN A 1 344 ? 14.113 6.626 -3.868 1.00 56.78 344 ASN A N 1
ATOM 2714 C CA . ASN A 1 344 ? 14.842 6.942 -2.645 1.00 56.78 344 ASN A CA 1
ATOM 2715 C C . ASN A 1 344 ? 16.240 7.489 -2.988 1.00 56.78 344 ASN A C 1
ATOM 2717 O O . ASN A 1 344 ? 17.114 6.753 -3.441 1.00 56.78 344 ASN A O 1
ATOM 2721 N N . THR A 1 345 ? 16.449 8.793 -2.794 1.00 48.47 345 THR A N 1
ATOM 2722 C CA . THR A 1 345 ? 17.717 9.485 -3.090 1.00 48.47 345 THR A CA 1
ATOM 2723 C C . THR A 1 345 ? 18.603 9.685 -1.856 1.00 48.47 345 THR A C 1
ATOM 2725 O O . THR A 1 345 ? 19.546 10.474 -1.918 1.00 48.47 345 THR A O 1
ATOM 2728 N N . ARG A 1 346 ? 18.304 9.057 -0.706 1.00 41.09 346 ARG A N 1
ATOM 2729 C CA . ARG A 1 346 ? 19.108 9.252 0.514 1.00 41.09 346 ARG A CA 1
ATOM 2730 C C . ARG A 1 346 ? 20.479 8.573 0.398 1.00 41.09 346 ARG A C 1
ATOM 2732 O O . ARG A 1 346 ? 20.600 7.351 0.306 1.00 41.09 346 ARG A O 1
ATOM 2739 N N . TRP A 1 347 ? 21.516 9.407 0.427 1.00 41.94 347 TRP A N 1
ATOM 2740 C CA . TRP A 1 347 ? 22.922 9.025 0.472 1.00 41.94 347 TRP A CA 1
ATOM 2741 C C . TRP A 1 347 ? 23.379 8.913 1.929 1.00 41.94 347 TRP A C 1
ATOM 2743 O O . TRP A 1 347 ? 23.647 9.935 2.550 1.00 41.94 347 TRP A O 1
ATOM 2753 N N . ASP A 1 348 ? 23.498 7.699 2.466 1.00 37.59 348 ASP A N 1
ATOM 2754 C CA . ASP A 1 348 ? 24.292 7.476 3.682 1.00 37.59 348 ASP A CA 1
ATOM 2755 C C . ASP A 1 348 ? 25.725 7.082 3.314 1.00 37.59 348 ASP A C 1
ATOM 2757 O O . ASP A 1 348 ? 25.928 6.166 2.508 1.00 37.59 348 ASP A O 1
ATOM 2761 N N . GLN A 1 349 ? 26.694 7.787 3.909 1.00 32.41 349 GLN A N 1
ATOM 2762 C CA . GLN A 1 349 ? 28.145 7.569 3.789 1.00 32.41 349 GLN A CA 1
ATOM 2763 C C . GLN A 1 349 ? 28.650 6.355 4.596 1.00 32.41 349 GLN A C 1
ATOM 2765 O O . GLN A 1 349 ? 29.850 6.091 4.631 1.00 32.41 349 GLN A O 1
ATOM 2770 N N . SER A 1 350 ? 27.767 5.586 5.230 1.00 34.09 350 SER A N 1
ATOM 2771 C CA . SER A 1 350 ? 28.092 4.317 5.883 1.00 34.09 350 SER A CA 1
ATOM 2772 C C . SER A 1 350 ? 27.804 3.160 4.920 1.00 34.09 350 SER A C 1
ATOM 2774 O O . SER A 1 350 ? 26.665 2.894 4.540 1.00 34.09 350 SER A O 1
ATOM 2776 N N . GLY A 1 351 ? 28.869 2.501 4.464 1.00 33.94 351 GLY A N 1
ATOM 2777 C CA . GLY A 1 351 ? 28.888 1.523 3.371 1.00 33.94 351 GLY A CA 1
ATOM 2778 C C . GLY A 1 351 ? 28.197 0.175 3.613 1.00 33.94 351 GLY A C 1
ATOM 2779 O O . GLY A 1 351 ? 28.728 -0.844 3.188 1.00 33.94 351 GLY A O 1
ATOM 2780 N N . ALA A 1 352 ? 27.025 0.134 4.241 1.00 36.72 352 ALA A N 1
ATOM 2781 C CA . ALA A 1 352 ? 26.196 -1.066 4.276 1.00 36.72 352 ALA A CA 1
ATOM 2782 C C . ALA A 1 352 ? 24.722 -0.690 4.454 1.00 36.72 352 ALA A C 1
ATOM 2784 O O . ALA A 1 352 ? 24.338 -0.217 5.513 1.00 36.72 352 ALA A O 1
ATOM 2785 N N . SER A 1 353 ? 23.927 -0.860 3.395 1.00 35.28 353 SER A N 1
ATOM 2786 C CA . SER A 1 353 ? 22.546 -1.364 3.446 1.00 35.28 353 SER A CA 1
ATOM 2787 C C . SER A 1 353 ? 21.979 -1.386 2.025 1.00 35.28 353 SER A C 1
ATOM 2789 O O . SER A 1 353 ? 22.214 -0.460 1.244 1.00 35.28 353 SER A O 1
ATOM 2791 N N . HIS A 1 354 ? 21.268 -2.447 1.654 1.00 38.59 354 HIS A N 1
ATOM 2792 C CA . HIS A 1 354 ? 20.637 -2.589 0.343 1.00 38.59 354 HIS A CA 1
ATOM 2793 C C . HIS A 1 354 ? 19.457 -1.615 0.201 1.00 38.59 354 HIS A C 1
ATOM 2795 O O . HIS A 1 354 ? 18.484 -1.676 0.946 1.00 38.59 354 HIS A O 1
ATOM 2801 N N . ARG A 1 355 ? 19.541 -0.704 -0.776 1.00 44.22 355 ARG A N 1
ATOM 2802 C CA . ARG A 1 355 ? 18.587 0.398 -0.988 1.00 44.22 355 ARG A CA 1
ATOM 2803 C C . ARG A 1 355 ? 17.683 0.069 -2.183 1.00 44.22 355 ARG A C 1
ATOM 2805 O O . ARG A 1 355 ? 18.153 0.027 -3.317 1.00 44.22 355 ARG A O 1
ATOM 2812 N N . LYS A 1 356 ? 16.405 -0.213 -1.904 1.00 41.97 356 LYS A N 1
ATOM 2813 C CA . LYS A 1 356 ? 15.367 -0.653 -2.858 1.00 41.97 356 LYS A CA 1
ATOM 2814 C C . LYS A 1 356 ? 14.521 0.522 -3.378 1.00 41.97 356 LYS A C 1
ATOM 2816 O O . LYS A 1 356 ? 14.378 1.537 -2.694 1.00 41.97 356 LYS A O 1
ATOM 2821 N N . ILE A 1 357 ? 13.880 0.344 -4.538 1.00 35.78 357 ILE A N 1
ATOM 2822 C CA . ILE A 1 357 ? 12.601 1.019 -4.820 1.00 35.78 357 ILE A CA 1
ATOM 2823 C C . ILE A 1 357 ? 11.614 0.491 -3.781 1.00 35.78 357 ILE A C 1
ATOM 2825 O O . ILE A 1 357 ? 11.483 -0.720 -3.632 1.00 35.78 357 ILE A O 1
ATOM 2829 N N . THR A 1 358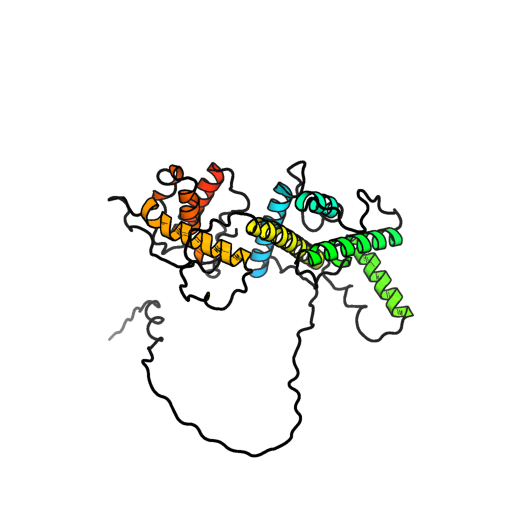 ? 10.960 1.375 -3.036 1.00 38.78 358 THR A N 1
ATOM 2830 C CA . THR A 1 358 ? 9.822 0.971 -2.202 1.00 38.78 358 THR A CA 1
ATOM 2831 C C . THR A 1 358 ? 8.577 1.314 -3.011 1.00 38.78 358 THR A C 1
ATOM 2833 O O . THR A 1 358 ? 8.376 2.486 -3.334 1.00 38.78 358 THR A O 1
ATOM 2836 N N . CYS A 1 359 ? 7.863 0.279 -3.458 1.00 37.66 359 CYS A N 1
ATOM 2837 C CA . CYS A 1 359 ? 6.541 0.400 -4.070 1.00 37.66 359 CYS A CA 1
ATOM 2838 C C . CYS A 1 359 ? 5.476 0.543 -2.986 1.00 37.66 359 CYS A C 1
ATOM 2840 O O . CYS A 1 359 ? 5.665 -0.075 -1.910 1.00 37.66 359 CYS A O 1
#

Foldseek 3Di:
DDDDDDDDDPPPPPPPPDDDDDDDDDDDDDDDDDDDDDDDDPPPPPVPPLDQQFQDDCPDPSNVLLVLLLVLLQLVCLAQQAPVGGDRDDPPPRCQPCVQRSCCRLVVDHQPPDDPDDDADPDLVRRLVNQQSVLVSLLVVLVVLVQPQPSDHSLLSDDPSSNVVVLVVVVVVCVVPVDDDDDNPPSVPDPSRRSSRRNVSSVSVSSVVSSVLVVQVPPDPPVPDDPPPDPDDQDDDDDDDPSVVVVQVVLLVLLVVQQCVLFADDPPRPPHGADRDRRRDPWPSPFQVSSLVSVLCVVPVVLSVVFRNPQDSDDPDPVSSLNNLVSSCVSCVVVVNNRSFDRDPDDDPPPDDDDGGDD

Sequence (359 aa):
MSDCHLGATAVEAILQHYQTPSPASGPTSSTSSTFDHNNISPNRDTPTNTSIPQFPATNSEEGIYYQNVLLAVERWFSLFGWPTGLHPISVPHTLRRSLVDMLHHLTGKQIPGILHCQTFSSDIDQRTNQLLQQHEAMLNFLRVQGACLCHIKPAYLLDMQEFKHWCSLQVQIHMHTSLCARPTSYYSNVDYESLSKQSWTDVLLQIHKVKNASCSSQSHANPQSHPVKHNSQPLASNIYSSCELQLLSWLNMHYESMRDTVWGTGRTCKSGAPSARWIVNFDLDLTDGLVLASLLAAYCPYLICSHFRRMYTTTSSLEQILHNNIIVYKALTALCLNIDVQVNTRWDQSGASHRKITC

InterPro domains:
  IPR036872 CH domain superfamily [SSF47576] (246-323)
  IPR056343 Cilia- and flagella-associated protein 47 domain [PF24529] (94-210)

Organism: Sparus aurata (NCBI:txid8175)

Radius of gyration: 27.5 Å; Cα contacts (8 Å, |Δi|>4): 304; chains: 1; bounding box: 93×70×76 Å

pLDDT: mean 71.77, std 24.24, range [22.02, 96.94]

Nearest PDB structures (foldseek):
  1bgc-assembly1_A  TM=2.790E-01  e=8.704E-01  Bos taurus
  8jbd-assembly1_A-2  TM=1.288E-01  e=3.366E+00  Thermus thermophilus HB8

Solvent-accessible surface area (backbone atoms only — not comparable to full-atom values): 22661 Å² total; per-residue (Å²): 141,78,89,85,89,84,80,86,72,96,77,75,83,79,82,78,83,77,82,83,83,84,90,89,83,86,87,89,88,83,90,83,90,84,92,80,92,73,95,71,80,80,80,77,81,68,82,82,71,79,67,78,58,64,46,61,57,74,89,41,76,64,13,48,51,53,50,52,52,45,52,37,51,33,51,51,44,13,56,64,31,42,92,92,35,81,46,88,50,47,86,59,74,54,50,70,84,45,47,68,61,26,48,30,59,71,67,74,43,83,62,73,95,56,70,87,86,72,81,72,56,90,50,66,70,60,26,40,51,51,48,34,54,47,38,42,40,52,53,51,56,41,38,76,63,68,30,89,56,89,84,59,55,39,63,46,61,50,54,75,71,44,36,54,48,51,53,51,50,55,46,54,53,47,73,74,62,76,72,88,86,88,58,80,72,65,63,78,74,50,62,56,68,35,25,23,36,31,43,49,48,53,52,51,50,33,51,54,50,42,57,56,50,59,57,60,79,75,66,74,93,64,96,81,67,81,82,78,85,68,94,65,76,72,82,89,81,80,91,71,54,74,57,56,50,51,51,38,53,52,50,39,53,32,28,68,70,25,38,48,74,56,40,52,83,54,103,77,54,94,70,49,39,48,77,92,77,86,53,80,56,90,54,78,66,44,43,50,25,59,46,58,44,18,43,49,32,72,81,39,57,80,44,28,83,78,49,55,58,79,45,64,51,74,68,90,47,70,68,47,22,50,53,22,37,53,45,42,50,52,52,28,48,76,67,75,59,50,71,61,61,49,83,76,79,82,82,70,93,63,96,75,77,93,86,64,68,54,113

Mean predicted aligned error: 15.45 Å